Protein AF-A0A524GIF3-F1 (afdb_monomer)

Sequence (222 aa):
HDGFALFKSKASSYNVVDATPFKRDIIGELAAACDRQGLRFGVYYSQAQDWHHPDAAGNTWDWPDESKKDFRLFLDEKVFPQVDELLSNYGRMSVLWFDTPVKITAEQSRELLAFVRAKQPECIVNSRLGPGDRFRRCGDPRGFTRLLALRSLVGVGHRYREVHRLRRVRQGLQDGEQRAARAVLLPYLGGALPPAGERHRAPVRRFTQRRLQRFPGALPRR

Solvent-accessible surface area (backbone atoms only — not comparable to full-atom values): 14194 Å² total; per-residue (Å²): 92,70,56,68,37,59,29,77,50,90,58,44,66,58,13,37,31,72,68,39,94,75,57,52,43,51,54,53,53,50,36,54,51,26,53,79,67,78,41,86,34,63,48,79,45,59,76,27,32,22,61,70,45,79,28,31,39,91,38,51,88,89,40,62,63,68,89,76,39,46,53,63,57,40,38,64,54,38,42,53,49,47,51,47,52,58,56,67,72,52,54,79,50,45,30,48,39,40,36,66,44,51,91,52,42,37,64,58,31,47,51,52,49,50,53,47,40,75,75,39,71,81,36,42,69,53,86,36,52,32,54,69,69,86,78,80,74,70,75,76,72,88,58,62,84,78,71,82,86,76,73,94,83,75,80,90,71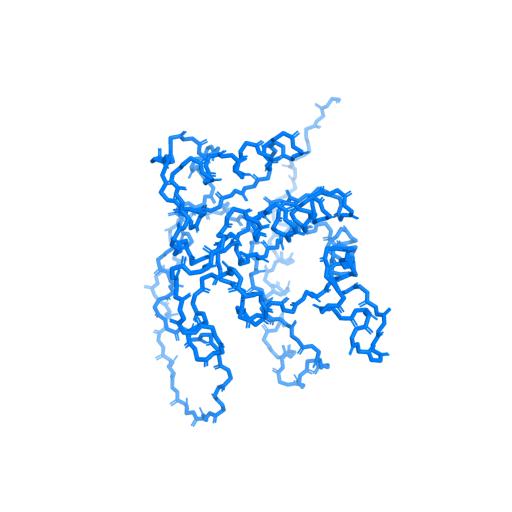,97,72,96,74,90,80,92,83,82,95,81,90,86,84,86,83,86,85,84,78,99,66,64,80,88,78,80,90,74,92,83,80,89,72,82,77,60,85,77,61,60,76,71,49,59,67,57,56,59,58,57,58,69,55,61,79,74,62,89,86,86,76,87,86,129

Secondary structure (DSSP, 8-state):
----BSS--SS-S-BTTTSSTT-S-HHHHHHHHHHHTTPPEEEEE-SSB-TTSTTSBT-TTT---GGG--HHHHIIIIIHHHHHHHHHHSS-EEEEEE----S--HHHHHHHHHHHHHH-TT-EE-TTS-SS---S-SS-TTTTTTSSSS-SS--SS-------------SS-SSS-S-----------SS---GGGSTTTHHHHHHHHHHHTT----PPP-

Nearest PDB structures (foldseek):
  6o1j-assembly1_A  TM=9.743E-01  e=2.038E-15  Lacticaseibacillus casei
  6o1j-assembly3_F  TM=9.724E-01  e=9.060E-15  Lacticaseibacillus casei
  6o1a-assembly2_B-2  TM=9.633E-01  e=6.239E-15  Lacticaseibacillus casei
  6o1a-assembly1_C-3  TM=9.625E-01  e=6.639E-15  Lacticaseibacillus casei
  6o1a-assembly2_D-2  TM=9.616E-01  e=7.519E-15  Lacticaseibacillus casei

Structure (mmCIF, N/CA/C/O backbone):
data_AF-A0A524GIF3-F1
#
_entry.id   AF-A0A524GIF3-F1
#
loop_
_atom_site.group_PDB
_atom_site.id
_atom_site.type_symbol
_atom_site.label_atom_id
_atom_site.label_alt_id
_atom_site.label_comp_id
_atom_site.label_asym_id
_atom_site.label_entity_id
_atom_site.label_seq_id
_atom_site.pdbx_PDB_ins_code
_atom_site.Cartn_x
_atom_site.Cartn_y
_atom_site.Cartn_z
_atom_site.occupancy
_atom_site.B_iso_or_equiv
_atom_site.auth_seq_id
_atom_site.auth_comp_id
_atom_site.auth_asym_id
_atom_site.auth_atom_id
_atom_site.pdbx_PDB_model_num
ATOM 1 N N . HIS A 1 1 ? 5.699 -9.637 1.325 1.00 95.19 1 HIS A N 1
ATOM 2 C CA . HIS A 1 1 ? 5.570 -9.156 -0.065 1.00 95.19 1 HIS A CA 1
ATOM 3 C C . HIS A 1 1 ? 4.623 -10.024 -0.887 1.00 95.19 1 HIS A C 1
ATOM 5 O O . HIS A 1 1 ? 4.311 -9.654 -2.004 1.00 95.19 1 HIS A O 1
ATOM 11 N N . ASP A 1 2 ? 4.083 -11.104 -0.317 1.00 93.94 2 ASP A N 1
ATOM 12 C CA . ASP A 1 2 ? 3.157 -12.059 -0.944 1.00 93.94 2 ASP A CA 1
ATOM 13 C C . ASP A 1 2 ? 1.876 -11.448 -1.544 1.00 93.94 2 ASP A C 1
ATOM 15 O O . ASP A 1 2 ? 1.104 -12.166 -2.159 1.00 93.94 2 ASP A O 1
ATOM 19 N N . GLY A 1 3 ? 1.608 -10.152 -1.349 1.00 95.44 3 GLY A N 1
ATOM 20 C CA . GLY A 1 3 ? 0.480 -9.450 -1.970 1.00 95.44 3 GLY A CA 1
ATOM 21 C C . GLY A 1 3 ? -0.876 -9.637 -1.291 1.00 95.44 3 GLY A C 1
ATOM 22 O O . GLY A 1 3 ? -1.870 -9.067 -1.745 1.00 95.44 3 GLY A O 1
ATOM 23 N N . PHE A 1 4 ? -0.925 -10.419 -0.209 1.00 97.94 4 PHE A N 1
ATOM 24 C CA . PHE A 1 4 ? -2.146 -10.730 0.529 1.00 97.94 4 PHE A CA 1
ATOM 25 C C . PHE A 1 4 ? -2.552 -9.596 1.478 1.00 97.94 4 PHE A C 1
ATOM 27 O O . PHE A 1 4 ? -1.834 -9.282 2.433 1.00 97.94 4 PHE A O 1
ATOM 34 N N . ALA A 1 5 ? -3.721 -8.997 1.249 1.00 98.19 5 ALA A N 1
ATOM 35 C CA . ALA A 1 5 ? -4.223 -7.916 2.094 1.00 98.19 5 ALA A CA 1
ATOM 36 C C . ALA A 1 5 ? -4.923 -8.448 3.359 1.00 98.19 5 ALA A C 1
ATOM 38 O O . ALA A 1 5 ? -5.781 -9.327 3.299 1.00 98.19 5 ALA A O 1
ATOM 39 N N . LEU A 1 6 ? -4.610 -7.865 4.521 1.00 98.31 6 LEU A N 1
ATOM 40 C CA . LEU A 1 6 ? -5.230 -8.216 5.813 1.00 98.31 6 LEU A CA 1
ATOM 41 C C . LEU A 1 6 ? -6.525 -7.438 6.103 1.00 98.31 6 LEU A C 1
ATOM 43 O O . LEU A 1 6 ? -6.982 -7.376 7.242 1.00 98.31 6 LEU A O 1
ATOM 47 N N . PHE A 1 7 ? -7.116 -6.844 5.076 1.00 98.44 7 PHE A N 1
ATOM 48 C CA . PHE A 1 7 ? -8.350 -6.075 5.147 1.00 98.44 7 PHE A CA 1
ATOM 49 C C . PHE A 1 7 ? -9.204 -6.338 3.912 1.00 98.44 7 PHE A C 1
ATOM 51 O O . PHE A 1 7 ? -8.705 -6.890 2.931 1.00 98.44 7 PHE A O 1
ATOM 58 N N . LYS A 1 8 ? -10.484 -5.957 3.934 1.00 98.19 8 LYS A N 1
ATOM 59 C CA . LYS A 1 8 ? -11.331 -6.073 2.742 1.00 98.19 8 LYS A CA 1
ATOM 60 C C . LYS A 1 8 ? -10.910 -5.011 1.725 1.00 98.19 8 LYS A C 1
ATOM 62 O O . LYS A 1 8 ? -11.265 -3.848 1.878 1.00 98.19 8 LYS A O 1
ATOM 67 N N . SER A 1 9 ? -10.191 -5.430 0.688 1.00 97.88 9 SER A N 1
ATOM 68 C CA . SER A 1 9 ? -9.818 -4.559 -0.426 1.00 97.88 9 SER A CA 1
ATOM 69 C C . SER A 1 9 ? -10.720 -4.806 -1.631 1.00 97.88 9 SER A C 1
ATOM 71 O O . SER A 1 9 ? -11.030 -5.950 -1.964 1.00 97.88 9 SER A O 1
ATOM 73 N N . LYS A 1 10 ? -11.141 -3.732 -2.295 1.00 97.56 10 LYS A N 1
ATOM 74 C CA . LYS A 1 10 ? -11.840 -3.767 -3.586 1.00 97.56 10 LYS A CA 1
ATOM 75 C C . LYS A 1 10 ? -10.873 -3.924 -4.757 1.00 97.56 10 LYS A C 1
ATOM 77 O O . LYS A 1 10 ? -11.286 -4.401 -5.805 1.00 97.56 10 LYS A O 1
ATOM 82 N N . ALA A 1 11 ? -9.607 -3.556 -4.568 1.00 97.38 11 ALA A N 1
ATOM 83 C CA . ALA A 1 11 ? -8.573 -3.606 -5.600 1.00 97.38 11 ALA A CA 1
ATOM 84 C C . ALA A 1 11 ? -8.135 -5.038 -5.950 1.00 97.38 11 ALA A C 1
ATOM 86 O O . ALA A 1 11 ? -7.627 -5.302 -7.032 1.00 97.38 11 ALA A O 1
ATOM 87 N N . SER A 1 12 ? -8.296 -5.985 -5.021 1.00 96.69 12 SER A N 1
ATOM 88 C CA . SER A 1 12 ? -7.944 -7.386 -5.248 1.00 96.69 12 SER A CA 1
ATOM 89 C C . SER A 1 12 ? -8.737 -8.304 -4.325 1.00 96.69 12 SER A C 1
ATOM 91 O O . SER A 1 12 ? -8.817 -8.058 -3.120 1.00 96.69 12 SER A O 1
ATOM 93 N N . SER A 1 13 ? -9.257 -9.406 -4.872 1.00 97.38 13 SER A N 1
ATOM 94 C CA . SER A 1 13 ? -9.899 -10.481 -4.101 1.00 97.38 13 SER A CA 1
ATOM 95 C C . SER A 1 13 ? -8.901 -11.316 -3.287 1.00 97.38 13 SER A C 1
ATOM 97 O O . SER A 1 13 ? -9.311 -12.101 -2.432 1.00 97.38 13 SER A O 1
ATOM 99 N N . TYR A 1 14 ? -7.590 -11.134 -3.494 1.00 97.50 14 TYR A N 1
ATOM 100 C CA . TYR A 1 14 ? -6.544 -11.785 -2.708 1.00 97.50 14 TYR A CA 1
ATOM 101 C C . TYR A 1 14 ? -6.347 -11.078 -1.358 1.00 97.50 14 TYR A C 1
ATOM 103 O O . TYR A 1 14 ? -5.355 -10.395 -1.087 1.00 97.50 14 TYR A O 1
ATOM 111 N N . ASN A 1 15 ? -7.366 -11.208 -0.511 1.00 98.38 15 ASN A N 1
ATOM 112 C CA . ASN A 1 15 ? -7.447 -10.574 0.794 1.00 98.38 15 ASN A CA 1
ATOM 113 C C . ASN A 1 15 ? -8.114 -11.484 1.836 1.00 98.38 15 ASN A C 1
ATOM 115 O O . ASN A 1 15 ? -8.808 -12.445 1.499 1.00 98.38 15 ASN A O 1
ATOM 119 N N . VAL A 1 16 ? -7.926 -11.173 3.120 1.00 98.25 16 VAL A N 1
ATOM 120 C CA . VAL A 1 16 ? -8.387 -12.013 4.237 1.00 98.25 16 VAL A CA 1
ATOM 121 C C . VAL A 1 16 ? -9.899 -12.230 4.261 1.00 98.25 16 VAL A C 1
ATOM 123 O O . VAL A 1 16 ? -10.357 -13.292 4.685 1.00 98.25 16 VAL A O 1
ATOM 126 N N . VAL A 1 17 ? -10.681 -11.264 3.785 1.00 98.06 17 VAL A N 1
ATOM 127 C CA . VAL A 1 17 ? -12.143 -11.340 3.822 1.00 98.06 17 VAL A CA 1
ATOM 128 C C . VAL A 1 17 ? -12.674 -12.195 2.677 1.00 98.06 17 VAL A C 1
ATOM 130 O O . VAL A 1 17 ? -13.551 -13.026 2.888 1.00 98.06 17 VAL A O 1
ATOM 133 N N . ASP A 1 18 ? -12.125 -12.077 1.476 1.00 98.12 18 ASP A N 1
ATOM 134 C CA . ASP A 1 18 ? -12.629 -12.821 0.319 1.00 98.12 18 ASP A CA 1
ATOM 135 C C . ASP A 1 18 ? -12.020 -14.216 0.215 1.00 98.12 18 ASP A C 1
ATOM 137 O O . ASP A 1 18 ? -12.750 -15.198 0.067 1.00 98.12 18 ASP A O 1
ATOM 141 N N . ALA A 1 19 ? -10.703 -14.327 0.377 1.00 97.81 19 ALA A N 1
ATOM 142 C CA . ALA A 1 19 ? -9.953 -15.545 0.084 1.00 97.81 19 ALA A CA 1
ATOM 143 C C . ALA A 1 19 ? -9.889 -16.549 1.248 1.00 97.81 19 ALA A C 1
ATOM 145 O O . ALA A 1 19 ? -9.327 -17.629 1.087 1.00 97.81 19 ALA A O 1
ATOM 146 N N . THR A 1 20 ? -10.443 -16.231 2.426 1.00 97.69 20 THR A N 1
ATOM 147 C CA . THR A 1 20 ? -10.382 -17.132 3.596 1.00 97.69 20 THR A CA 1
ATOM 148 C C . THR A 1 20 ? -11.743 -17.335 4.265 1.00 97.69 20 THR A C 1
ATOM 150 O O . THR A 1 20 ? -12.625 -16.491 4.105 1.00 97.69 20 THR A O 1
ATOM 153 N N . PRO A 1 21 ? -11.930 -18.399 5.071 1.00 98.06 21 PRO A N 1
ATOM 154 C CA . PRO A 1 21 ? -13.111 -18.564 5.924 1.00 98.06 21 PRO A CA 1
ATOM 155 C C . PRO A 1 21 ? -13.189 -17.585 7.107 1.00 98.06 21 PRO A C 1
ATOM 157 O O . PRO A 1 21 ? -14.209 -17.554 7.787 1.00 98.06 21 PRO A O 1
ATOM 160 N N . PHE A 1 22 ? -12.138 -16.800 7.386 1.00 97.88 22 PHE A N 1
ATOM 161 C CA . PHE A 1 22 ? -12.121 -15.881 8.531 1.00 97.88 22 PHE A CA 1
ATOM 162 C C . PHE A 1 22 ? -13.101 -14.713 8.358 1.00 97.88 22 PHE A C 1
ATOM 164 O O . PHE A 1 22 ? -13.698 -14.278 9.339 1.00 97.88 22 PHE A O 1
ATOM 171 N N . LYS A 1 23 ? -13.279 -14.224 7.119 1.00 96.88 23 LYS A N 1
ATOM 172 C CA . LYS A 1 23 ? -14.303 -13.240 6.702 1.00 96.88 23 LYS A CA 1
ATOM 173 C C . LYS A 1 23 ? -14.346 -11.913 7.481 1.00 96.88 23 LYS A C 1
ATOM 175 O O . LYS A 1 23 ? -15.317 -11.172 7.363 1.00 96.88 23 LYS A O 1
ATOM 180 N N . ARG A 1 24 ? -13.305 -11.577 8.249 1.00 98.06 24 ARG A N 1
ATOM 181 C CA . ARG A 1 24 ? -13.245 -10.374 9.097 1.00 98.06 24 ARG A CA 1
ATOM 182 C C . ARG A 1 24 ? -12.093 -9.459 8.702 1.00 98.06 24 ARG A C 1
ATOM 184 O O . ARG A 1 24 ? -11.022 -9.933 8.327 1.00 98.06 24 ARG A O 1
ATOM 191 N N . ASP A 1 25 ? -12.319 -8.153 8.818 1.00 97.94 25 ASP A N 1
ATOM 192 C CA . ASP A 1 25 ? -11.324 -7.120 8.526 1.00 97.94 25 ASP A CA 1
ATOM 193 C C . ASP A 1 25 ? -10.381 -6.919 9.724 1.00 97.94 25 ASP A C 1
ATOM 195 O O . ASP A 1 25 ? -10.727 -6.268 10.712 1.00 97.94 25 ASP A O 1
ATOM 199 N N . ILE A 1 26 ? -9.173 -7.483 9.637 1.00 98.25 26 ILE A N 1
ATOM 200 C CA . ILE A 1 26 ? -8.186 -7.430 10.724 1.00 98.25 26 ILE A CA 1
ATOM 201 C C . ILE A 1 26 ? -7.692 -5.996 10.944 1.00 98.25 26 ILE A C 1
ATOM 203 O O . ILE A 1 26 ? -7.527 -5.577 12.091 1.00 98.25 26 ILE A O 1
ATOM 207 N N . ILE A 1 27 ? -7.457 -5.232 9.874 1.00 98.31 27 ILE A N 1
ATOM 208 C CA . ILE A 1 27 ? -6.979 -3.845 9.978 1.00 98.31 27 ILE A CA 1
ATOM 209 C C . ILE A 1 27 ? -8.042 -2.973 10.642 1.00 98.31 27 ILE A C 1
ATOM 211 O O . ILE A 1 27 ? -7.712 -2.223 11.562 1.00 98.31 27 ILE A O 1
ATOM 215 N N . GLY A 1 28 ? -9.311 -3.131 10.256 1.00 98.06 28 GLY A N 1
ATOM 216 C CA . GLY A 1 28 ? -10.429 -2.422 10.878 1.00 98.06 28 GLY A CA 1
ATOM 217 C C . GLY A 1 28 ? -10.583 -2.733 12.364 1.00 98.06 28 GLY A C 1
ATOM 218 O O . GLY A 1 28 ? -10.717 -1.825 13.188 1.00 98.06 28 GLY A O 1
ATOM 219 N N . GLU A 1 29 ? -10.488 -4.006 12.743 1.00 98.19 29 GLU A N 1
ATOM 220 C CA . GLU A 1 29 ? -10.576 -4.414 14.146 1.00 98.19 29 GLU A CA 1
ATOM 221 C C . GLU A 1 29 ? -9.411 -3.900 14.997 1.00 98.19 29 GLU A C 1
ATOM 223 O O . GLU A 1 29 ? -9.621 -3.475 16.140 1.00 98.19 29 GLU A O 1
ATOM 228 N N . LEU A 1 30 ? -8.192 -3.905 14.449 1.00 98.25 30 LEU A N 1
ATOM 229 C CA . LEU A 1 30 ? -7.010 -3.362 15.118 1.00 98.25 30 LEU A CA 1
ATOM 230 C C . LEU A 1 30 ? -7.091 -1.841 15.258 1.00 98.25 30 LEU A C 1
ATOM 232 O O . LEU A 1 30 ? -6.807 -1.329 16.341 1.00 98.25 30 LEU A O 1
ATOM 236 N N . ALA A 1 31 ? -7.526 -1.128 14.217 1.00 97.88 31 ALA A N 1
ATOM 237 C CA . ALA A 1 31 ? -7.727 0.318 14.263 1.00 97.88 31 ALA A CA 1
ATOM 238 C C . ALA A 1 31 ? -8.739 0.697 15.354 1.00 97.88 31 ALA A C 1
ATOM 240 O O . ALA A 1 31 ? -8.436 1.510 16.229 1.00 97.88 31 ALA A O 1
ATOM 241 N N . ALA A 1 32 ? -9.894 0.023 15.383 1.00 97.75 32 ALA A N 1
ATOM 242 C CA . ALA A 1 32 ? -10.915 0.241 16.403 1.00 97.75 32 ALA A CA 1
ATOM 243 C C . ALA A 1 32 ? -10.413 -0.109 17.816 1.00 97.75 32 ALA A C 1
ATOM 245 O O . ALA A 1 32 ? -10.751 0.566 18.788 1.00 97.75 32 ALA A O 1
ATOM 246 N N . ALA A 1 33 ? -9.607 -1.164 17.965 1.00 98.06 33 ALA A N 1
ATOM 247 C CA . ALA A 1 33 ? -9.010 -1.518 19.251 1.00 98.06 33 ALA A CA 1
ATOM 248 C C . ALA A 1 33 ? -7.985 -0.479 19.726 1.00 98.06 33 ALA A C 1
ATOM 250 O O . ALA A 1 33 ? -7.963 -0.158 20.914 1.00 98.06 33 ALA A O 1
ATOM 251 N N . CYS A 1 34 ? -7.162 0.057 18.823 1.00 97.81 34 CYS A N 1
ATOM 252 C CA . CYS A 1 34 ? -6.237 1.144 19.128 1.00 97.81 34 CYS A CA 1
ATOM 253 C C . CYS A 1 34 ? -6.985 2.396 19.589 1.00 97.81 34 CYS A C 1
ATOM 255 O O . CYS A 1 34 ? -6.631 2.951 20.630 1.00 97.81 34 CYS A O 1
ATOM 257 N N . ASP A 1 35 ? -8.048 2.780 18.883 1.00 96.31 35 ASP A N 1
ATOM 258 C CA . ASP A 1 35 ? -8.865 3.946 19.222 1.00 96.31 35 ASP A CA 1
ATOM 259 C C . ASP A 1 35 ? -9.498 3.824 20.619 1.00 96.31 35 ASP A C 1
ATOM 261 O O . ASP A 1 35 ? -9.282 4.681 21.477 1.00 96.31 35 ASP A O 1
ATOM 265 N N . ARG A 1 36 ? -10.124 2.675 20.929 1.00 97.94 36 ARG A N 1
ATOM 266 C CA . ARG A 1 36 ? -10.677 2.382 22.271 1.00 97.94 36 ARG A CA 1
ATOM 267 C C . ARG A 1 36 ? -9.651 2.475 23.403 1.00 97.94 36 ARG A C 1
ATOM 269 O O . ARG A 1 36 ? -10.030 2.606 24.563 1.00 97.94 36 ARG A O 1
ATOM 276 N N . GLN A 1 37 ? -8.364 2.341 23.093 1.00 97.69 37 GLN A N 1
ATOM 277 C CA . GLN A 1 37 ? -7.266 2.386 24.062 1.00 97.69 37 GLN A CA 1
ATOM 278 C C . GLN A 1 37 ? -6.486 3.711 24.017 1.00 97.69 37 GLN A C 1
ATOM 280 O O . GLN A 1 37 ? -5.471 3.840 24.704 1.00 97.69 37 GLN A O 1
ATOM 285 N N . GLY A 1 38 ? -6.919 4.687 23.210 1.00 95.50 38 GLY A N 1
ATOM 286 C CA . GLY A 1 38 ? -6.216 5.958 23.021 1.00 95.50 38 GLY A CA 1
ATOM 287 C C . GLY A 1 38 ? -4.832 5.799 22.380 1.00 95.50 38 GLY A C 1
ATOM 288 O O . GLY A 1 38 ? -3.933 6.606 22.627 1.00 95.50 38 GLY A O 1
ATOM 289 N N . LEU A 1 39 ? -4.624 4.737 21.597 1.00 96.56 39 LEU A N 1
ATOM 290 C CA . LEU A 1 39 ? -3.371 4.452 20.903 1.00 96.56 39 LEU A CA 1
ATOM 291 C C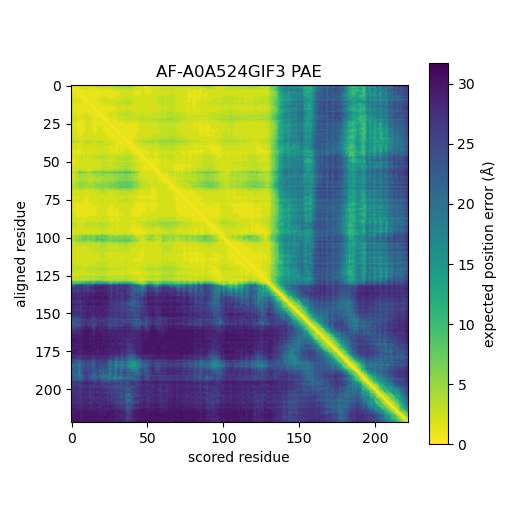 . LEU A 1 39 ? -3.411 4.995 19.474 1.00 96.56 39 LEU A C 1
ATOM 293 O O . LEU A 1 39 ? -4.402 4.875 18.762 1.00 96.56 39 LEU A O 1
ATOM 297 N N . ARG A 1 40 ? -2.282 5.551 19.032 1.00 95.38 40 ARG A N 1
ATOM 298 C CA . ARG A 1 40 ? -2.074 5.949 17.636 1.00 95.38 40 ARG A CA 1
ATOM 299 C C . ARG A 1 40 ? -1.988 4.696 16.760 1.00 95.38 40 ARG A C 1
ATOM 301 O O . ARG A 1 40 ? -1.203 3.799 17.065 1.00 95.38 40 ARG A O 1
ATOM 308 N N . PHE A 1 41 ? -2.765 4.661 15.682 1.00 97.50 41 PHE A N 1
ATOM 309 C CA . PHE A 1 41 ? -2.783 3.558 14.723 1.00 97.50 41 PHE A CA 1
ATOM 310 C C . PHE A 1 41 ? -1.926 3.868 13.489 1.00 97.50 41 PHE A C 1
ATOM 312 O O . PHE A 1 41 ? -1.854 5.015 13.045 1.00 97.50 41 PHE A O 1
ATOM 319 N N . GLY A 1 42 ? -1.263 2.852 12.946 1.00 97.44 42 GLY A N 1
ATOM 320 C CA . GLY A 1 42 ? -0.432 2.958 11.754 1.00 97.44 42 GLY A CA 1
ATOM 321 C C . GLY A 1 42 ? -0.303 1.609 11.059 1.00 97.44 42 GLY A C 1
ATOM 322 O O . GLY A 1 42 ? -0.441 0.568 11.705 1.00 97.44 42 GLY A O 1
ATOM 323 N N . VAL A 1 43 ? -0.021 1.628 9.760 1.00 98.00 43 VAL A N 1
ATOM 324 C CA . VAL A 1 43 ? 0.060 0.420 8.931 1.00 98.00 43 VAL A CA 1
ATOM 325 C C . VAL A 1 43 ? 1.363 0.362 8.148 1.00 98.00 43 VAL A C 1
ATOM 327 O O . VAL A 1 43 ? 1.968 1.382 7.818 1.00 98.00 43 VAL A O 1
ATOM 330 N N . TYR A 1 44 ? 1.791 -0.862 7.870 1.00 97.94 44 TYR A N 1
ATOM 331 C CA . TYR A 1 44 ? 2.864 -1.166 6.935 1.00 97.94 44 TYR A CA 1
ATOM 332 C C . TYR A 1 44 ? 2.255 -1.464 5.560 1.00 97.94 44 TYR A C 1
ATOM 334 O O . TYR A 1 44 ? 1.233 -2.148 5.493 1.00 97.94 44 TYR A O 1
ATOM 342 N N . TYR A 1 45 ? 2.892 -1.009 4.481 1.00 98.00 45 TYR A N 1
ATOM 343 C CA . TYR A 1 45 ? 2.462 -1.277 3.111 1.00 98.00 45 TYR A CA 1
ATOM 344 C C . TYR A 1 45 ? 3.652 -1.545 2.179 1.00 98.00 45 TYR A C 1
ATOM 346 O O . TYR A 1 45 ? 4.664 -0.854 2.238 1.00 98.00 45 TYR A O 1
ATOM 354 N N . SER A 1 46 ? 3.533 -2.546 1.305 1.00 96.69 46 SER A N 1
ATOM 355 C CA . SER A 1 46 ? 4.569 -2.920 0.333 1.00 96.69 46 SER A CA 1
ATOM 356 C C . SER A 1 46 ? 4.221 -2.349 -1.041 1.00 96.69 46 SER A C 1
ATOM 358 O O . SER A 1 46 ? 3.555 -3.002 -1.833 1.00 96.69 46 SER A O 1
ATOM 360 N N . GLN A 1 47 ? 4.647 -1.118 -1.318 1.00 95.56 47 GLN A N 1
ATOM 361 C CA . GLN A 1 47 ? 4.211 -0.337 -2.485 1.00 95.56 47 GLN A CA 1
ATOM 362 C C . GLN A 1 47 ? 4.843 -0.729 -3.816 1.00 95.56 47 GLN A C 1
ATOM 364 O O . GLN A 1 47 ? 4.394 -0.256 -4.850 1.00 95.56 47 GLN A O 1
ATOM 369 N N . ALA A 1 48 ? 5.918 -1.515 -3.804 1.00 93.44 48 ALA A N 1
ATOM 370 C CA . ALA A 1 48 ? 6.638 -1.849 -5.031 1.00 93.44 48 ALA A CA 1
ATOM 371 C C . ALA A 1 48 ? 6.755 -3.352 -5.286 1.00 93.44 48 ALA A C 1
ATOM 373 O O . ALA A 1 48 ? 6.850 -3.775 -6.435 1.00 93.44 48 ALA A O 1
ATOM 374 N N . GLN A 1 49 ? 6.743 -4.160 -4.226 1.00 94.81 49 GLN A N 1
ATOM 375 C CA . GLN A 1 49 ? 6.789 -5.611 -4.347 1.00 94.81 49 GLN A CA 1
ATOM 376 C C . GLN A 1 49 ? 5.453 -6.226 -3.959 1.00 94.81 49 GLN A C 1
ATOM 378 O O . GLN A 1 49 ? 4.999 -6.082 -2.820 1.00 94.81 49 GLN A O 1
ATOM 383 N N . ASP A 1 50 ? 4.886 -6.966 -4.899 1.00 96.25 50 ASP A N 1
ATOM 384 C CA . ASP A 1 50 ? 3.681 -7.759 -4.726 1.00 96.25 50 ASP A CA 1
ATOM 385 C C . ASP A 1 50 ? 3.835 -9.035 -5.551 1.00 96.25 50 ASP A C 1
ATOM 387 O O . ASP A 1 50 ? 3.678 -9.033 -6.766 1.00 96.25 50 ASP A O 1
ATOM 391 N N . TRP A 1 51 ? 4.196 -10.140 -4.904 1.00 95.75 51 TRP A N 1
ATOM 392 C CA . TRP A 1 51 ? 4.487 -11.383 -5.621 1.00 95.75 51 TRP A CA 1
ATOM 393 C C . TRP A 1 51 ? 3.244 -12.077 -6.185 1.00 95.75 51 TRP A C 1
ATOM 395 O O . TRP A 1 51 ? 3.385 -13.130 -6.795 1.00 95.75 51 TRP A O 1
ATOM 405 N N . HIS A 1 52 ? 2.053 -11.504 -6.003 1.00 95.12 52 HIS A N 1
ATOM 406 C CA . HIS A 1 52 ? 0.817 -11.983 -6.610 1.00 95.12 52 HIS A CA 1
ATOM 407 C C . HIS A 1 52 ? 0.409 -11.168 -7.850 1.00 95.12 52 HIS A C 1
ATOM 409 O O . HIS A 1 52 ? -0.446 -11.616 -8.609 1.00 95.12 52 HIS A O 1
ATOM 415 N N . HIS A 1 53 ? 1.004 -9.992 -8.073 1.00 95.88 53 HIS A N 1
ATOM 416 C CA . HIS A 1 53 ? 0.672 -9.135 -9.209 1.00 95.88 53 HIS A CA 1
ATOM 417 C C . HIS A 1 53 ? 1.710 -9.274 -10.338 1.00 95.88 53 HIS A C 1
ATOM 419 O O . HIS A 1 53 ? 2.893 -9.028 -10.084 1.00 95.88 53 HIS A O 1
ATOM 425 N N . PRO A 1 54 ? 1.303 -9.590 -11.584 1.00 96.06 54 PRO A N 1
ATOM 426 C CA . PRO A 1 54 ? 2.232 -9.827 -12.693 1.00 96.06 54 PRO A CA 1
ATOM 427 C C . PRO A 1 54 ? 3.155 -8.642 -12.982 1.00 96.06 54 PRO A C 1
ATOM 429 O O . PRO A 1 54 ? 4.343 -8.826 -13.251 1.00 96.06 54 PRO A O 1
ATOM 432 N N . ASP A 1 55 ? 2.630 -7.426 -12.850 1.00 96.62 55 ASP A N 1
ATOM 433 C CA . ASP A 1 55 ? 3.376 -6.201 -13.141 1.00 96.62 55 ASP A CA 1
ATOM 434 C C . ASP A 1 55 ? 4.204 -5.633 -11.977 1.00 96.62 55 ASP A C 1
ATOM 436 O O . ASP A 1 55 ? 4.937 -4.653 -12.144 1.00 96.62 55 ASP A O 1
ATOM 440 N N . ALA A 1 56 ? 4.126 -6.231 -10.786 1.00 95.19 56 ALA A N 1
ATOM 441 C CA . ALA A 1 56 ? 4.892 -5.761 -9.637 1.00 95.19 56 ALA A CA 1
ATOM 442 C C . ALA A 1 56 ? 6.351 -6.249 -9.666 1.00 95.19 56 ALA A C 1
ATOM 444 O O . ALA A 1 56 ? 6.738 -7.211 -10.346 1.00 95.19 56 ALA A O 1
ATOM 445 N N . ALA A 1 57 ? 7.202 -5.579 -8.885 1.00 93.19 57 ALA A N 1
ATOM 446 C CA . ALA A 1 57 ? 8.611 -5.930 -8.800 1.00 93.19 57 ALA A CA 1
ATOM 447 C C . ALA A 1 57 ? 8.838 -7.201 -7.962 1.00 93.19 57 ALA A C 1
ATOM 449 O O . ALA A 1 57 ? 8.137 -7.472 -6.985 1.00 93.19 57 ALA A O 1
ATOM 450 N N . GLY A 1 58 ? 9.900 -7.937 -8.293 1.00 89.44 58 GLY A N 1
ATOM 451 C CA . GLY A 1 58 ? 10.507 -8.917 -7.388 1.00 89.44 58 GLY A CA 1
ATOM 452 C C . GLY A 1 58 ? 10.023 -10.362 -7.507 1.00 89.44 58 GLY A C 1
ATOM 453 O O . GLY A 1 58 ? 10.610 -11.210 -6.844 1.00 89.44 58 GLY A O 1
ATOM 454 N N . ASN A 1 59 ? 9.024 -10.664 -8.346 1.00 93.44 59 ASN A N 1
ATOM 455 C CA . ASN A 1 59 ? 8.667 -12.042 -8.707 1.00 93.44 59 ASN A CA 1
ATOM 456 C C . ASN A 1 59 ? 9.078 -12.338 -10.160 1.00 93.44 59 ASN A C 1
ATOM 458 O O . ASN A 1 59 ? 8.329 -12.047 -11.093 1.00 93.44 59 ASN A O 1
ATOM 462 N N . THR A 1 60 ? 10.280 -12.893 -10.331 1.00 92.81 60 THR A N 1
ATOM 463 C CA . THR A 1 60 ? 10.817 -13.362 -11.621 1.00 92.81 60 THR A CA 1
ATOM 464 C C . THR A 1 60 ? 10.680 -14.872 -11.817 1.00 92.81 60 THR A C 1
ATOM 466 O O . THR A 1 60 ? 11.044 -15.378 -12.873 1.00 92.81 60 THR A O 1
ATOM 469 N N . TRP A 1 61 ? 10.205 -15.619 -10.819 1.00 95.19 61 TRP A N 1
ATOM 470 C CA . TRP A 1 61 ? 10.012 -17.066 -10.960 1.00 95.19 61 TRP A CA 1
ATOM 471 C C . TRP A 1 61 ? 8.681 -17.386 -11.649 1.00 95.19 61 TRP A C 1
ATOM 473 O O . TRP A 1 61 ? 8.652 -18.287 -12.482 1.00 95.19 61 TRP A O 1
ATOM 483 N N . ASP A 1 62 ? 7.627 -16.608 -11.378 1.00 94.38 62 ASP A N 1
ATOM 484 C CA . ASP A 1 62 ? 6.337 -16.720 -12.074 1.00 94.38 62 ASP A CA 1
ATOM 485 C C . ASP A 1 62 ? 6.264 -15.788 -13.297 1.00 94.38 62 ASP A C 1
ATOM 487 O O . ASP A 1 62 ? 5.710 -16.159 -14.333 1.00 94.38 62 ASP A O 1
ATOM 491 N N . TRP A 1 63 ? 6.874 -14.595 -13.211 1.00 94.06 63 TRP A N 1
ATOM 492 C CA . TRP A 1 63 ? 6.918 -13.600 -14.297 1.00 94.06 63 TRP A CA 1
ATOM 493 C C . TRP A 1 63 ? 8.363 -13.215 -14.647 1.00 94.06 63 TRP A C 1
ATOM 495 O 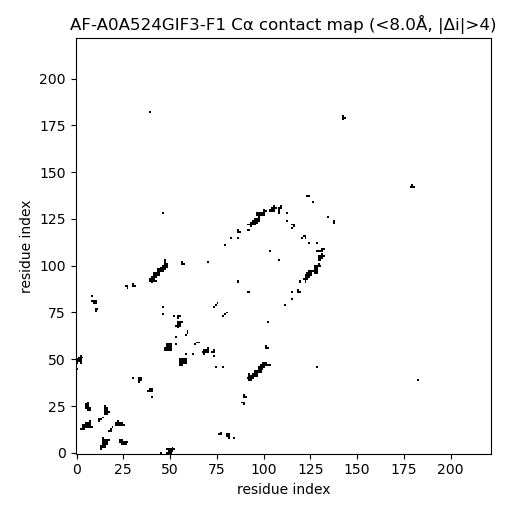O . TRP A 1 63 ? 8.820 -12.125 -14.293 1.00 94.06 63 TRP A O 1
ATOM 505 N N . PRO A 1 64 ? 9.106 -14.107 -15.331 1.00 93.81 64 PRO A N 1
ATOM 506 C CA . PRO A 1 64 ? 10.542 -13.941 -15.576 1.00 93.81 64 PRO A CA 1
ATOM 507 C C . PRO A 1 64 ? 10.887 -12.782 -16.510 1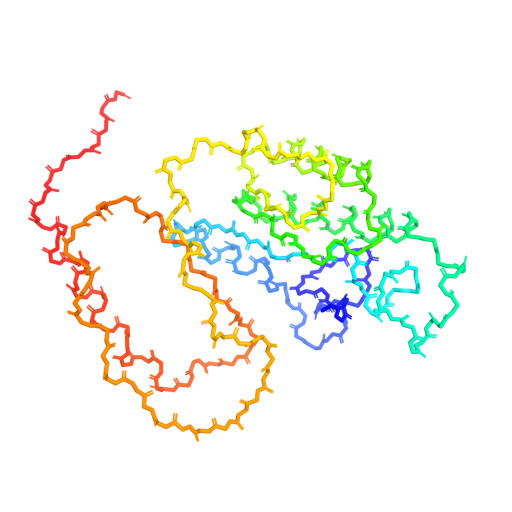.00 93.81 64 PRO A C 1
ATOM 509 O O . PRO A 1 64 ? 11.981 -12.223 -16.429 1.00 93.81 64 PRO A O 1
ATOM 512 N N . ASP A 1 65 ? 9.971 -12.419 -17.406 1.00 93.44 65 ASP A N 1
ATOM 513 C CA . ASP A 1 65 ? 10.189 -11.366 -18.389 1.00 93.44 65 ASP A CA 1
ATOM 514 C C . ASP A 1 65 ? 9.842 -9.989 -17.811 1.00 93.44 65 ASP A C 1
ATOM 516 O O . ASP A 1 65 ? 8.736 -9.472 -17.960 1.00 93.44 65 ASP A O 1
ATOM 520 N N . GLU A 1 66 ? 10.821 -9.382 -17.145 1.00 89.12 66 GLU A N 1
ATOM 521 C CA . GLU A 1 66 ? 10.682 -8.059 -16.530 1.00 89.12 66 GLU A CA 1
ATOM 522 C C . GLU A 1 66 ? 10.391 -6.936 -17.542 1.00 89.12 66 GLU A C 1
ATOM 524 O O . GLU A 1 66 ? 9.953 -5.866 -17.119 1.00 89.12 66 GLU A O 1
ATOM 529 N N . SER A 1 67 ? 10.626 -7.149 -18.846 1.00 91.25 67 SER A N 1
ATOM 530 C CA . SER A 1 67 ? 10.345 -6.153 -19.893 1.00 91.25 67 SER A CA 1
ATOM 531 C C . SER A 1 67 ? 8.857 -6.024 -20.220 1.00 91.25 67 SER A C 1
ATOM 533 O O . SER A 1 67 ? 8.433 -4.998 -20.745 1.00 91.25 67 SER A O 1
ATOM 535 N N . LYS A 1 68 ? 8.060 -7.043 -19.874 1.00 91.81 68 LYS A N 1
ATOM 536 C CA . LYS A 1 68 ? 6.604 -7.065 -20.074 1.00 91.81 68 LYS A CA 1
ATOM 537 C C . LYS A 1 68 ? 5.814 -6.458 -18.921 1.00 91.81 68 LYS A C 1
ATOM 539 O O . LYS A 1 68 ? 4.603 -6.332 -19.041 1.00 91.81 68 LYS A O 1
ATOM 544 N N . LYS A 1 69 ? 6.477 -6.125 -17.812 1.00 93.75 69 LYS A N 1
ATOM 545 C CA . LYS A 1 69 ? 5.820 -5.624 -16.604 1.00 93.75 69 LYS A CA 1
ATOM 546 C C . LYS A 1 69 ? 5.490 -4.146 -16.740 1.00 93.75 69 LYS A C 1
ATOM 548 O O . LYS A 1 69 ? 6.401 -3.327 -16.883 1.00 93.75 69 LYS A O 1
ATOM 553 N N . ASP A 1 70 ? 4.218 -3.800 -16.590 1.00 95.88 70 ASP A N 1
ATOM 554 C CA . ASP A 1 70 ? 3.772 -2.413 -16.491 1.00 95.88 70 ASP A CA 1
ATOM 555 C C . ASP A 1 70 ? 3.647 -1.983 -15.024 1.00 95.88 70 ASP A C 1
ATOM 557 O O . ASP A 1 70 ? 2.589 -2.033 -14.392 1.00 95.88 70 ASP A O 1
ATOM 561 N N . PHE A 1 71 ? 4.760 -1.517 -14.460 1.00 95.69 71 PHE A N 1
ATOM 562 C CA . PHE A 1 71 ? 4.777 -1.087 -13.065 1.00 95.69 71 PHE A CA 1
ATOM 563 C C . PHE A 1 71 ? 3.787 0.056 -12.778 1.00 95.69 71 PHE A C 1
ATOM 565 O O . PHE A 1 71 ? 3.327 0.182 -11.643 1.00 95.69 71 PHE A O 1
ATOM 572 N N . ARG A 1 72 ? 3.444 0.893 -13.771 1.00 96.06 72 ARG A N 1
ATOM 573 C CA . ARG A 1 72 ? 2.452 1.958 -13.578 1.00 96.06 72 ARG A CA 1
ATOM 574 C C . ARG A 1 72 ? 1.057 1.367 -13.419 1.00 96.06 72 ARG A C 1
ATOM 576 O O . ARG A 1 72 ? 0.364 1.768 -12.488 1.00 96.06 72 ARG A O 1
ATOM 583 N N . LEU A 1 73 ? 0.695 0.394 -14.251 1.00 96.94 73 LEU A N 1
ATOM 584 C CA . LEU A 1 73 ? -0.576 -0.320 -14.143 1.00 96.94 73 LEU A CA 1
ATOM 585 C C . LEU A 1 73 ? -0.761 -0.921 -12.742 1.00 96.94 73 LEU A C 1
ATOM 587 O O . LEU A 1 73 ? -1.781 -0.688 -12.103 1.00 96.94 73 LEU A O 1
ATOM 591 N N . PHE A 1 74 ? 0.268 -1.582 -12.200 1.00 97.31 74 PHE A N 1
ATOM 592 C CA . PHE A 1 74 ? 0.246 -2.095 -10.821 1.00 97.31 74 PHE A CA 1
ATOM 593 C C . PHE A 1 74 ? -0.019 -1.000 -9.772 1.00 97.31 74 PHE A C 1
ATOM 595 O O . PHE A 1 74 ? -0.784 -1.210 -8.820 1.00 97.31 74 PHE A O 1
ATOM 602 N N . LEU A 1 75 ? 0.613 0.172 -9.920 1.00 97.50 75 LEU A N 1
ATOM 603 C CA . LEU A 1 75 ? 0.384 1.280 -8.997 1.00 97.50 75 LEU A CA 1
ATOM 604 C C . LEU A 1 75 ? -1.073 1.755 -9.051 1.00 97.50 75 LEU A C 1
ATOM 606 O O . LEU A 1 75 ? -1.684 1.943 -7.999 1.00 97.50 75 LEU A O 1
ATOM 610 N N . ASP A 1 76 ? -1.619 1.927 -10.253 1.00 97.88 76 ASP A N 1
ATOM 611 C CA . ASP A 1 76 ? -2.959 2.475 -10.476 1.00 97.88 76 ASP A CA 1
ATOM 612 C C . ASP A 1 76 ? -4.073 1.487 -10.109 1.00 97.88 76 ASP A C 1
ATOM 614 O O . ASP A 1 76 ? -5.076 1.884 -9.518 1.00 97.88 76 ASP A O 1
ATOM 618 N N . GLU A 1 77 ? -3.900 0.199 -10.405 1.00 97.12 77 GLU A N 1
ATOM 619 C CA . GLU A 1 77 ? -4.928 -0.818 -10.165 1.00 97.12 77 GLU A CA 1
ATOM 620 C C . GLU A 1 77 ? -4.928 -1.342 -8.729 1.00 97.12 77 GLU A C 1
ATOM 622 O O . GLU A 1 77 ? -5.984 -1.708 -8.208 1.00 97.12 77 GLU A O 1
ATOM 627 N N . LYS A 1 78 ? -3.765 -1.369 -8.061 1.00 97.69 78 LYS A N 1
ATOM 628 C CA . LYS A 1 78 ? -3.641 -1.970 -6.724 1.00 97.69 78 LYS A CA 1
ATOM 629 C C . LYS A 1 78 ? -3.149 -1.003 -5.659 1.00 97.69 78 LYS A C 1
ATOM 631 O O . LYS A 1 78 ? -3.810 -0.869 -4.628 1.00 97.69 78 LYS A O 1
ATOM 636 N N . VAL A 1 79 ? -2.024 -0.321 -5.872 1.00 98.06 79 VAL A N 1
ATOM 637 C CA . VAL A 1 79 ? -1.377 0.468 -4.806 1.00 98.06 79 VAL A CA 1
ATOM 638 C C . VAL A 1 79 ? -2.181 1.702 -4.421 1.00 98.06 79 VAL A C 1
ATOM 640 O O . VAL A 1 79 ? -2.517 1.855 -3.247 1.00 98.06 79 VAL A O 1
ATOM 643 N N . PHE A 1 80 ? -2.514 2.574 -5.373 1.00 98.50 80 PHE A N 1
ATOM 644 C CA . PHE A 1 80 ? -3.302 3.777 -5.098 1.00 98.50 80 PHE A CA 1
ATOM 645 C C . PHE A 1 80 ? -4.685 3.443 -4.520 1.00 98.50 80 PHE A C 1
ATOM 647 O O . PHE A 1 80 ? -5.025 4.022 -3.484 1.00 98.50 80 PHE A O 1
ATOM 654 N N . PRO A 1 81 ? -5.449 2.480 -5.077 1.00 98.56 81 PRO A N 1
ATOM 655 C CA . PRO A 1 81 ? -6.720 2.065 -4.494 1.00 98.56 81 PRO A CA 1
ATOM 656 C C . PRO A 1 81 ? -6.588 1.521 -3.067 1.00 98.56 81 PRO A C 1
ATOM 658 O O . PRO A 1 81 ? -7.332 1.939 -2.185 1.00 98.56 81 PRO A O 1
ATOM 661 N N . GLN A 1 82 ? -5.613 0.649 -2.785 1.00 98.50 82 GLN A N 1
ATOM 662 C CA . GLN A 1 82 ? -5.435 0.114 -1.430 1.00 98.50 82 GLN A CA 1
ATOM 663 C C . GLN A 1 82 ? -4.970 1.170 -0.432 1.00 98.50 82 GLN A C 1
ATOM 665 O O . GLN A 1 82 ? -5.420 1.182 0.714 1.00 98.50 82 GLN A O 1
ATOM 670 N N . VAL A 1 83 ? -4.076 2.069 -0.843 1.00 98.38 83 VAL A N 1
ATOM 671 C CA . VAL A 1 83 ? -3.651 3.193 -0.004 1.00 98.38 83 VAL A CA 1
ATOM 672 C C . VAL A 1 83 ? -4.830 4.128 0.268 1.00 98.38 83 VAL A C 1
ATOM 674 O O . VAL A 1 83 ? -4.967 4.595 1.397 1.00 98.38 83 VAL A O 1
ATOM 677 N N . ASP A 1 84 ? -5.720 4.359 -0.699 1.00 98.56 84 ASP A N 1
ATOM 678 C CA . ASP A 1 84 ? -6.960 5.103 -0.462 1.00 98.56 84 ASP A CA 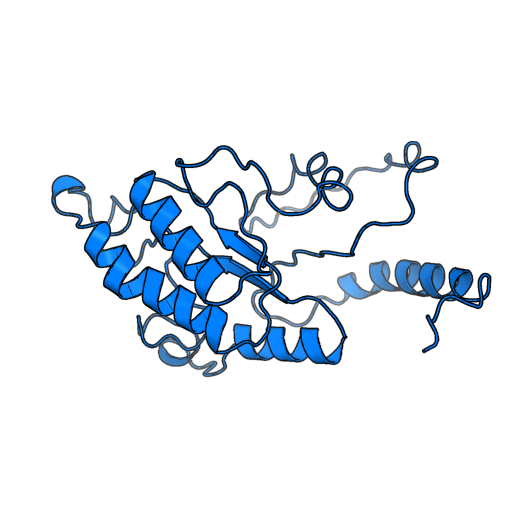1
ATOM 679 C C . ASP A 1 84 ? -7.846 4.421 0.583 1.00 98.56 84 ASP A C 1
ATOM 681 O O . ASP A 1 84 ? -8.242 5.047 1.567 1.00 98.56 84 ASP A O 1
ATOM 685 N N . GLU A 1 85 ? -8.102 3.122 0.421 1.00 98.50 85 GLU A N 1
ATOM 686 C CA . GLU A 1 85 ? -8.895 2.334 1.368 1.00 98.50 85 GLU A CA 1
ATOM 687 C C . GLU A 1 85 ? -8.315 2.423 2.785 1.00 98.50 85 GLU A C 1
ATOM 689 O O . GLU A 1 85 ? -9.048 2.655 3.749 1.00 98.50 85 GLU A O 1
ATOM 694 N N . LEU A 1 86 ? -6.989 2.319 2.916 1.00 98.38 86 LEU A N 1
ATOM 695 C CA . LEU A 1 86 ? -6.296 2.408 4.200 1.00 98.38 86 LEU A CA 1
ATOM 696 C C . LEU A 1 86 ? -6.416 3.792 4.854 1.00 98.38 86 LEU A C 1
ATOM 698 O O . LEU A 1 86 ? -6.540 3.888 6.076 1.00 98.38 86 LEU A O 1
ATOM 702 N N . LEU A 1 87 ? -6.355 4.864 4.065 1.00 98.12 87 LEU A N 1
ATOM 703 C CA . LEU A 1 87 ? -6.391 6.241 4.568 1.00 98.12 87 LEU A CA 1
ATOM 704 C C . LEU A 1 87 ? -7.814 6.765 4.797 1.00 98.12 87 LEU A C 1
ATOM 706 O O . LEU A 1 87 ? -7.977 7.735 5.542 1.00 98.12 87 LEU A O 1
ATOM 710 N N . SER A 1 88 ? -8.816 6.140 4.176 1.00 97.75 88 SER A N 1
ATOM 711 C CA . SER A 1 88 ? -10.212 6.587 4.204 1.00 97.75 88 SER A CA 1
ATOM 712 C C . SER A 1 88 ? -11.091 5.765 5.157 1.00 97.75 88 SER A C 1
ATOM 714 O O . SER A 1 88 ? -11.987 6.327 5.784 1.00 97.75 88 SER A O 1
ATOM 716 N N . ASN A 1 89 ? -10.832 4.462 5.334 1.00 97.50 89 ASN A N 1
ATOM 717 C CA . ASN A 1 89 ? -11.761 3.567 6.046 1.00 97.50 89 ASN A CA 1
ATOM 718 C C . ASN A 1 89 ? -11.438 3.349 7.535 1.00 97.50 89 ASN A C 1
ATOM 720 O O . ASN A 1 89 ? -12.297 2.886 8.282 1.00 97.50 89 ASN A O 1
ATOM 724 N N . TYR A 1 90 ? -10.221 3.670 7.987 1.00 97.06 90 TYR A N 1
ATOM 725 C CA . TYR A 1 90 ? -9.727 3.291 9.325 1.00 97.06 90 TYR A CA 1
ATOM 726 C C . TYR A 1 90 ? -9.454 4.483 10.251 1.00 97.06 90 TYR A C 1
ATOM 728 O O . TYR A 1 90 ? -8.699 4.378 11.220 1.00 97.06 90 TYR A O 1
ATOM 736 N N . GLY A 1 91 ? -10.080 5.626 9.964 1.00 95.00 91 GLY A N 1
ATOM 737 C CA . GLY A 1 91 ? -9.937 6.850 10.747 1.00 95.00 91 GLY A CA 1
ATOM 738 C C . GLY A 1 91 ? -8.571 7.519 10.573 1.00 95.00 91 GLY A C 1
ATOM 739 O O . GLY A 1 91 ? -7.950 7.459 9.513 1.00 95.00 91 GLY A O 1
ATOM 740 N N . ARG A 1 92 ? -8.099 8.212 11.618 1.00 95.75 92 ARG A N 1
ATOM 741 C CA . ARG A 1 92 ? -6.846 8.980 11.557 1.00 95.75 92 ARG A CA 1
ATOM 742 C C . ARG A 1 92 ? -5.626 8.055 11.523 1.00 95.75 92 ARG A C 1
ATOM 744 O O . ARG A 1 92 ? -5.191 7.538 12.556 1.00 95.75 92 ARG A O 1
ATOM 751 N N . MET A 1 93 ? -5.000 7.948 10.353 1.00 96.44 93 MET A N 1
ATOM 752 C CA . MET A 1 93 ? -3.756 7.203 10.170 1.00 96.44 93 MET A CA 1
ATOM 753 C C . MET A 1 93 ? -2.558 8.001 10.698 1.00 96.44 93 MET A C 1
ATOM 755 O O . MET A 1 93 ? -2.221 9.066 10.184 1.00 96.44 93 MET A O 1
ATOM 759 N N . SER A 1 94 ? -1.874 7.486 11.719 1.00 96.56 94 SER A N 1
ATOM 760 C CA . SER A 1 94 ? -0.715 8.171 12.311 1.00 96.56 94 SER A CA 1
ATOM 761 C C . SER A 1 94 ? 0.576 7.891 11.553 1.00 96.56 94 SER A C 1
ATOM 763 O O . SER A 1 94 ? 1.433 8.767 11.467 1.00 96.56 94 SER A O 1
ATOM 765 N N . VAL A 1 95 ? 0.725 6.679 11.016 1.00 96.62 95 VAL A N 1
ATOM 766 C CA . VAL A 1 95 ? 1.901 6.270 10.243 1.00 96.62 95 VAL A CA 1
ATOM 767 C C . VAL A 1 95 ? 1.465 5.377 9.088 1.00 96.62 95 VAL A C 1
ATOM 769 O O . VAL A 1 95 ? 0.746 4.406 9.310 1.00 96.62 95 VAL A O 1
ATOM 772 N N . LEU A 1 96 ? 1.959 5.668 7.890 1.00 97.56 96 LEU A N 1
ATOM 773 C CA . LEU A 1 96 ? 1.951 4.757 6.753 1.00 97.56 96 LEU A CA 1
ATOM 774 C C . LEU A 1 96 ? 3.405 4.436 6.406 1.00 97.56 96 LEU A C 1
ATOM 776 O O . LEU A 1 96 ? 4.168 5.294 5.958 1.00 97.56 96 LEU A O 1
ATOM 780 N N . TRP A 1 97 ? 3.811 3.209 6.713 1.00 97.56 97 TRP A N 1
ATOM 781 C CA . TRP A 1 97 ? 5.192 2.764 6.606 1.00 97.56 97 TRP A CA 1
ATOM 782 C C . TRP A 1 97 ? 5.374 1.912 5.352 1.00 97.56 97 TRP A C 1
ATOM 784 O O . TRP A 1 97 ? 4.934 0.769 5.298 1.00 97.56 97 TRP A O 1
ATOM 794 N N . PHE A 1 98 ? 6.038 2.478 4.356 1.00 96.56 98 PHE A N 1
ATOM 795 C CA . PHE A 1 98 ? 6.342 1.860 3.073 1.00 96.56 98 PHE A CA 1
ATOM 796 C C . PHE A 1 98 ? 7.612 1.016 3.113 1.00 96.56 98 PHE A C 1
ATOM 798 O O . PHE A 1 98 ? 8.483 1.253 3.955 1.00 96.56 98 PHE A O 1
ATOM 805 N N . ASP A 1 99 ? 7.760 0.068 2.188 1.00 93.19 99 ASP A N 1
ATOM 806 C CA . ASP A 1 99 ? 8.909 -0.829 2.142 1.00 93.19 99 ASP A CA 1
ATOM 807 C C . ASP A 1 99 ? 9.415 -1.169 0.740 1.00 93.19 99 ASP A C 1
ATOM 809 O O . ASP A 1 99 ? 8.683 -1.176 -0.243 1.00 93.19 99 ASP A O 1
ATOM 813 N N . THR A 1 100 ? 10.696 -1.537 0.686 1.00 88.75 100 THR A N 1
ATOM 814 C CA . THR A 1 100 ? 11.384 -2.073 -0.495 1.00 88.75 100 THR A CA 1
ATOM 815 C C . THR A 1 100 ? 11.108 -1.278 -1.774 1.00 88.75 100 THR A C 1
ATOM 817 O O . THR A 1 100 ? 10.472 -1.811 -2.678 1.00 88.75 100 THR A O 1
ATOM 820 N N . PRO A 1 101 ? 11.581 -0.023 -1.884 1.00 88.81 101 PRO A N 1
ATOM 821 C CA . PRO A 1 101 ? 11.333 0.836 -3.042 1.00 88.81 101 PRO A CA 1
ATOM 822 C C . PRO A 1 101 ? 12.176 0.419 -4.258 1.00 88.81 101 PRO A C 1
ATOM 824 O O . PRO A 1 101 ? 13.023 1.159 -4.754 1.00 88.81 101 PRO A O 1
ATOM 827 N N . VAL A 1 102 ? 11.987 -0.817 -4.703 1.00 87.19 102 VAL A N 1
ATOM 828 C CA . VAL A 1 102 ? 12.608 -1.401 -5.888 1.00 87.19 102 VAL A CA 1
ATOM 829 C C . VAL A 1 102 ? 11.786 -0.964 -7.097 1.00 87.19 102 VAL A C 1
ATOM 831 O O . VAL A 1 102 ? 10.565 -0.984 -7.028 1.00 87.19 102 VAL A O 1
ATOM 834 N N . LYS A 1 103 ? 12.428 -0.556 -8.196 1.00 86.44 103 LYS A N 1
ATOM 835 C CA . LYS A 1 103 ? 11.792 -0.069 -9.442 1.00 86.44 103 LYS A CA 1
ATOM 836 C C . LYS A 1 103 ? 10.934 1.202 -9.354 1.00 86.44 103 LYS A C 1
ATOM 838 O O . LYS A 1 103 ? 10.763 1.848 -10.383 1.00 86.44 103 LYS A O 1
ATOM 843 N N . ILE A 1 104 ? 10.450 1.602 -8.178 1.00 91.56 104 ILE A N 1
ATOM 844 C CA . ILE A 1 104 ? 9.687 2.845 -8.036 1.00 91.56 104 ILE A CA 1
ATOM 845 C C . ILE A 1 104 ? 10.566 4.060 -8.358 1.00 91.56 104 ILE A C 1
ATOM 847 O O . ILE A 1 104 ? 11.662 4.238 -7.816 1.00 91.56 104 ILE A O 1
ATOM 851 N N . THR A 1 105 ? 10.085 4.902 -9.266 1.00 93.69 105 THR A N 1
ATOM 852 C CA . THR A 1 105 ? 10.791 6.120 -9.671 1.00 93.69 105 THR A CA 1
ATOM 853 C C . THR A 1 105 ? 10.615 7.236 -8.641 1.00 93.69 105 THR A C 1
ATOM 855 O O . THR A 1 105 ? 9.749 7.190 -7.760 1.00 93.69 105 THR A O 1
ATOM 858 N N . ALA A 1 106 ? 11.433 8.283 -8.764 1.00 92.62 106 ALA A N 1
ATOM 859 C CA . ALA A 1 106 ? 11.313 9.461 -7.912 1.00 92.62 106 ALA A CA 1
ATOM 860 C C . ALA A 1 106 ? 9.993 10.216 -8.108 1.00 92.62 106 ALA A C 1
ATOM 862 O O . ALA A 1 106 ? 9.453 10.781 -7.162 1.00 92.62 106 ALA A O 1
ATOM 863 N N . GLU A 1 107 ? 9.475 10.219 -9.332 1.00 94.00 107 GLU A N 1
ATOM 864 C CA . GLU A 1 107 ? 8.201 10.845 -9.669 1.00 94.00 107 GLU A CA 1
ATOM 865 C C . GLU A 1 107 ? 7.025 10.092 -9.049 1.00 94.00 107 GLU A C 1
ATOM 867 O O . GLU A 1 107 ? 6.271 10.689 -8.285 1.00 94.00 107 GLU A O 1
ATOM 872 N N . GLN A 1 108 ? 6.954 8.772 -9.245 1.00 95.25 108 GLN A N 1
ATOM 873 C CA . GLN A 1 108 ? 5.927 7.918 -8.634 1.00 95.25 108 GLN A CA 1
ATOM 874 C C . GLN A 1 108 ? 5.964 7.980 -7.100 1.00 95.25 108 GLN A C 1
ATOM 876 O O . GLN A 1 108 ? 4.927 8.023 -6.441 1.00 95.25 108 GLN A O 1
ATOM 881 N N . SER A 1 109 ? 7.162 8.041 -6.508 1.00 94.75 109 SER A N 1
ATOM 882 C CA . SER A 1 109 ? 7.310 8.205 -5.057 1.00 94.75 109 SER A CA 1
ATOM 883 C C . SER A 1 109 ? 6.749 9.547 -4.572 1.00 94.75 109 SER A C 1
ATOM 885 O O . SER A 1 109 ? 6.086 9.599 -3.535 1.00 94.75 109 SER A O 1
ATOM 887 N N . ARG A 1 110 ? 6.986 10.641 -5.311 1.00 95.00 110 ARG A N 1
ATOM 888 C CA . ARG A 1 110 ? 6.427 11.966 -4.990 1.00 95.00 110 ARG A CA 1
ATOM 889 C C . ARG A 1 110 ? 4.916 12.009 -5.172 1.00 95.00 110 ARG A C 1
ATOM 891 O O . ARG A 1 110 ? 4.237 12.594 -4.335 1.00 95.00 110 ARG A O 1
ATOM 898 N N . GLU A 1 111 ? 4.399 11.378 -6.215 1.00 96.38 111 GLU A N 1
ATOM 899 C CA . GLU A 1 111 ? 2.964 11.261 -6.467 1.00 96.38 111 GLU A CA 1
ATOM 900 C C . GLU A 1 111 ? 2.264 10.506 -5.332 1.00 96.38 111 GLU A C 1
ATOM 902 O O . GLU A 1 111 ? 1.303 11.013 -4.754 1.00 96.38 111 GLU A O 1
ATOM 907 N N . LEU A 1 112 ? 2.800 9.351 -4.924 1.00 96.62 112 LEU A N 1
ATOM 908 C CA . LEU A 1 112 ? 2.245 8.575 -3.816 1.00 96.62 112 LEU A CA 1
ATOM 909 C C . LEU A 1 112 ? 2.334 9.342 -2.487 1.00 96.62 112 LEU A C 1
ATOM 911 O O . LEU A 1 112 ? 1.386 9.337 -1.702 1.00 96.62 112 LEU A O 1
ATOM 915 N N . LEU A 1 113 ? 3.425 10.077 -2.242 1.00 96.38 113 LEU A N 1
ATOM 916 C CA . LEU A 1 113 ? 3.523 10.960 -1.077 1.00 96.38 113 LEU A CA 1
ATOM 917 C C . LEU A 1 113 ? 2.471 12.077 -1.114 1.00 96.38 113 LEU A C 1
ATOM 919 O O . LEU A 1 113 ? 1.822 12.332 -0.098 1.00 96.38 113 LEU A O 1
ATOM 923 N N . ALA A 1 114 ? 2.302 12.742 -2.258 1.00 97.12 114 ALA A N 1
ATOM 924 C CA . ALA A 1 114 ? 1.315 13.801 -2.440 1.00 97.12 114 ALA A CA 1
ATOM 925 C C . ALA A 1 114 ? -0.106 13.273 -2.210 1.00 97.12 114 ALA A C 1
ATOM 927 O O . ALA A 1 114 ? -0.887 13.913 -1.507 1.00 97.12 114 ALA A O 1
ATOM 928 N N . PHE A 1 115 ? -0.404 12.068 -2.698 1.00 97.94 115 PHE A N 1
ATOM 929 C CA . PHE A 1 115 ? -1.674 11.386 -2.470 1.00 97.94 115 PHE A CA 1
ATOM 930 C C . PHE A 1 115 ? -1.951 11.150 -0.979 1.00 97.94 115 PHE A C 1
ATOM 932 O O . PHE A 1 115 ? -3.010 11.523 -0.469 1.00 97.94 115 PHE A O 1
ATOM 939 N N . VAL A 1 116 ? -0.969 10.613 -0.243 1.00 97.56 116 VAL A N 1
ATOM 940 C CA . VAL A 1 116 ? -1.084 10.412 1.212 1.00 97.56 116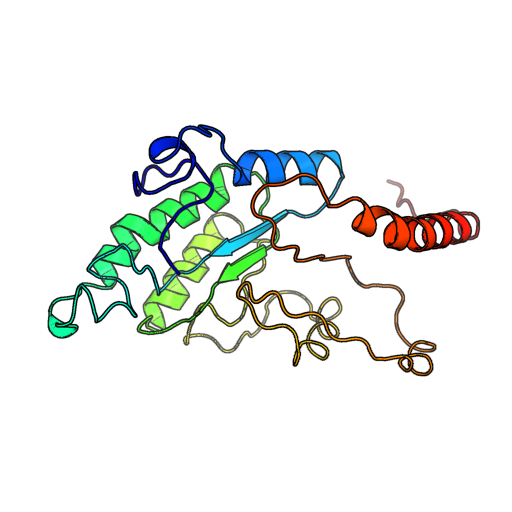 VAL A CA 1
ATOM 941 C C . VAL A 1 116 ? -1.283 11.746 1.933 1.00 97.56 116 VAL A C 1
ATOM 943 O O . VAL A 1 116 ? -2.124 11.849 2.824 1.00 97.56 116 VAL A O 1
ATOM 946 N N . ARG A 1 117 ? -0.531 12.786 1.553 1.00 96.12 117 ARG A N 1
ATOM 947 C CA . ARG A 1 117 ? -0.602 14.125 2.162 1.00 96.12 117 ARG A CA 1
ATOM 948 C C . ARG A 1 117 ? -1.933 14.819 1.904 1.00 96.12 117 ARG A C 1
ATOM 950 O O . ARG A 1 117 ? -2.426 15.482 2.811 1.00 96.12 117 ARG A O 1
ATOM 957 N N . ALA A 1 118 ? -2.511 14.648 0.719 1.00 97.75 118 ALA A N 1
ATOM 958 C CA . ALA A 1 118 ? -3.811 15.209 0.373 1.00 97.75 118 ALA A CA 1
ATOM 959 C C . ALA A 1 118 ? -4.938 14.606 1.226 1.00 97.75 118 ALA A C 1
ATOM 961 O O . ALA A 1 118 ? -5.839 15.326 1.646 1.00 97.75 118 ALA A O 1
ATOM 962 N N . LYS A 1 119 ? -4.872 13.301 1.521 1.00 97.06 119 LYS A N 1
ATOM 963 C CA . LYS A 1 119 ? -5.896 12.602 2.315 1.00 97.06 119 LYS A CA 1
ATOM 964 C C . LYS A 1 119 ? -5.687 12.726 3.821 1.00 97.06 119 LYS A C 1
ATOM 966 O O . LYS A 1 119 ? -6.636 12.943 4.566 1.00 97.06 119 LYS A O 1
ATOM 971 N N . GLN A 1 120 ? -4.451 12.560 4.280 1.00 97.06 120 GLN A N 1
ATOM 972 C CA . GLN A 1 120 ? -4.084 12.540 5.695 1.00 97.06 120 GLN A CA 1
ATOM 973 C C . GLN A 1 120 ? -2.809 13.388 5.893 1.00 97.06 120 GLN A C 1
ATOM 975 O O . GLN A 1 120 ? -1.698 12.846 5.966 1.00 97.06 120 GLN A O 1
ATOM 980 N N . PRO A 1 121 ? -2.930 14.728 5.996 1.00 96.44 121 PRO A N 1
ATOM 981 C CA . PRO A 1 121 ? -1.778 15.637 6.043 1.00 96.44 121 PRO A CA 1
ATOM 982 C C . PRO A 1 121 ? -0.869 15.407 7.259 1.00 96.44 121 PRO A C 1
ATOM 984 O O . PRO A 1 121 ? 0.336 15.642 7.185 1.00 96.44 121 PRO A O 1
ATOM 987 N N . GLU A 1 122 ? -1.422 14.894 8.361 1.00 94.81 122 GLU A N 1
ATOM 988 C CA . GLU A 1 122 ? -0.678 14.587 9.588 1.00 94.81 122 GLU A CA 1
ATOM 989 C C . GLU A 1 122 ? -0.053 13.176 9.607 1.00 94.81 122 GLU A C 1
ATOM 991 O O . GLU A 1 122 ? 0.644 12.831 10.563 1.00 94.81 122 GLU A O 1
ATOM 996 N N . CYS A 1 123 ? -0.296 12.338 8.591 1.00 96.50 123 CYS A N 1
ATOM 997 C CA . CYS A 1 123 ? 0.200 10.961 8.561 1.00 96.50 123 CYS A CA 1
ATOM 998 C C . CYS A 1 123 ? 1.725 10.922 8.376 1.00 96.50 123 CYS A C 1
ATOM 1000 O O . CYS A 1 123 ? 2.266 11.485 7.428 1.00 96.50 123 CYS A O 1
ATOM 1002 N N . ILE A 1 124 ? 2.470 10.234 9.233 1.00 95.81 124 ILE A N 1
ATOM 1003 C CA . ILE A 1 124 ? 3.921 10.108 9.052 1.00 95.81 124 ILE A CA 1
ATOM 1004 C C . ILE A 1 124 ? 4.211 9.071 7.965 1.00 95.81 124 ILE A C 1
ATOM 1006 O O . ILE A 1 124 ? 3.701 7.956 8.010 1.00 95.81 124 ILE A O 1
ATOM 1010 N N . VAL A 1 125 ? 5.081 9.434 7.023 1.00 95.62 125 VAL A N 1
ATOM 1011 C CA . VAL A 1 125 ? 5.554 8.556 5.948 1.00 95.62 125 VAL A CA 1
ATOM 1012 C C . VAL A 1 125 ? 7.060 8.371 6.111 1.00 95.62 125 VAL A C 1
ATOM 1014 O O . VAL A 1 125 ? 7.784 9.342 6.333 1.00 95.62 125 VAL A O 1
ATOM 1017 N N . ASN A 1 126 ? 7.535 7.127 6.076 1.00 93.38 126 ASN A N 1
ATOM 1018 C CA . ASN A 1 126 ? 8.946 6.796 6.285 1.00 93.38 126 ASN A CA 1
ATOM 1019 C C . ASN A 1 126 ? 9.799 7.002 5.020 1.00 93.38 126 ASN A C 1
ATOM 1021 O O . ASN A 1 126 ? 9.301 7.171 3.911 1.00 93.38 126 ASN A O 1
ATOM 1025 N N . SER A 1 127 ? 11.119 6.895 5.186 1.00 88.69 127 SER A N 1
ATOM 1026 C CA . SER A 1 127 ? 12.093 7.085 4.107 1.00 88.69 127 SER A CA 1
ATOM 1027 C C . SER A 1 127 ? 12.230 5.963 3.095 1.00 88.69 127 SER A C 1
ATOM 1029 O O . SER A 1 127 ? 12.996 6.104 2.146 1.00 88.69 127 SER A O 1
ATOM 1031 N N . ARG A 1 128 ? 11.482 4.869 3.248 1.00 91.94 128 ARG A N 1
ATOM 1032 C CA . ARG A 1 128 ? 11.522 3.741 2.310 1.00 91.94 128 ARG A CA 1
ATOM 1033 C C . ARG A 1 128 ? 10.405 3.783 1.264 1.00 91.94 128 ARG A C 1
ATOM 1035 O O . ARG A 1 128 ? 10.194 2.781 0.593 1.00 91.94 128 ARG A O 1
ATOM 1042 N N . LEU A 1 129 ? 9.720 4.920 1.113 1.00 91.12 129 LEU A N 1
ATOM 1043 C CA . LEU A 1 129 ? 8.771 5.135 0.017 1.00 91.12 129 LEU A CA 1
ATOM 1044 C C . LEU A 1 129 ? 9.471 5.079 -1.349 1.00 91.12 129 LEU A C 1
ATOM 1046 O O . LEU A 1 129 ? 8.985 4.414 -2.257 1.00 91.12 129 LEU A O 1
ATOM 1050 N N . GLY A 1 130 ? 10.648 5.698 -1.453 1.00 87.19 130 GLY A N 1
ATOM 1051 C CA . GLY A 1 130 ? 11.496 5.639 -2.634 1.00 87.19 130 GLY A CA 1
ATOM 1052 C C . GLY A 1 130 ? 12.411 6.847 -2.776 1.00 87.19 130 GLY A C 1
ATOM 1053 O O . GLY A 1 130 ? 12.435 7.715 -1.896 1.00 87.19 130 GLY A O 1
ATOM 1054 N N . PRO A 1 131 ? 13.226 6.884 -3.843 1.00 76.19 131 PRO A N 1
ATOM 1055 C CA . PRO A 1 131 ? 14.009 8.068 -4.169 1.00 76.19 131 PRO A CA 1
ATOM 1056 C C . PRO A 1 131 ? 13.059 9.245 -4.426 1.00 76.19 131 PRO A C 1
ATOM 1058 O O . PRO A 1 131 ? 11.897 9.040 -4.744 1.00 76.19 131 PRO A O 1
ATOM 1061 N N . GLY A 1 132 ? 13.524 10.487 -4.313 1.00 62.56 132 GLY A N 1
ATOM 1062 C CA . GLY A 1 132 ? 12.742 11.625 -4.817 1.00 62.56 132 GLY A CA 1
ATOM 1063 C C . GLY A 1 132 ? 12.452 12.759 -3.853 1.00 62.56 132 GLY A C 1
ATOM 1064 O O . GLY A 1 132 ? 11.990 13.782 -4.338 1.00 62.56 132 GLY A O 1
ATOM 1065 N N . ASP A 1 133 ? 12.821 12.656 -2.577 1.00 48.28 133 ASP A N 1
ATOM 1066 C CA . ASP A 1 133 ? 13.159 13.835 -1.781 1.00 48.28 133 ASP A CA 1
ATOM 1067 C C . ASP A 1 133 ? 13.992 13.453 -0.558 1.00 48.28 133 ASP A C 1
ATOM 1069 O O . ASP A 1 133 ? 13.609 12.627 0.272 1.00 48.28 133 ASP A O 1
ATOM 1073 N N . ARG A 1 134 ? 15.161 14.088 -0.417 1.00 45.16 134 ARG A N 1
ATOM 1074 C CA . ARG A 1 134 ? 15.843 14.149 0.878 1.00 45.16 134 ARG A CA 1
ATOM 1075 C C . ARG A 1 134 ? 14.874 14.844 1.819 1.00 45.16 134 ARG A C 1
ATOM 1077 O O . ARG A 1 134 ? 14.725 16.051 1.701 1.00 45.16 134 ARG A O 1
ATOM 1084 N N . PHE A 1 135 ? 14.238 14.072 2.701 1.00 50.56 135 PHE A N 1
ATOM 1085 C CA . PHE A 1 135 ? 13.357 14.452 3.809 1.00 50.56 135 PHE A CA 1
ATOM 1086 C C . PHE A 1 135 ? 13.729 15.790 4.478 1.00 50.56 135 PHE A C 1
ATOM 1088 O O . PHE A 1 135 ? 14.227 15.834 5.602 1.00 50.56 135 PHE A O 1
ATOM 1095 N N . ARG A 1 136 ? 13.471 16.919 3.816 1.00 37.44 136 ARG A N 1
ATOM 1096 C CA . ARG A 1 136 ? 13.479 18.244 4.422 1.00 37.44 136 ARG A CA 1
ATOM 1097 C C . ARG A 1 136 ? 12.063 18.451 4.928 1.00 37.44 136 ARG A C 1
ATOM 1099 O O . ARG A 1 136 ? 11.170 18.789 4.168 1.00 37.44 136 ARG A O 1
ATOM 1106 N N . ARG A 1 137 ? 11.905 18.230 6.236 1.00 34.06 137 ARG A N 1
ATOM 1107 C CA . ARG A 1 137 ? 10.676 18.401 7.030 1.00 34.06 137 ARG A CA 1
ATOM 1108 C C . ARG A 1 137 ? 9.625 17.294 6.864 1.00 34.06 137 ARG A C 1
ATOM 1110 O O . ARG A 1 137 ? 8.478 17.554 6.529 1.00 34.06 137 ARG A O 1
ATOM 1117 N N . CYS A 1 138 ? 9.966 16.070 7.271 1.00 39.06 138 CYS A N 1
ATOM 1118 C CA . CYS A 1 138 ? 9.002 15.368 8.129 1.00 39.06 138 CYS A CA 1
ATOM 1119 C C . CYS A 1 138 ? 8.993 16.107 9.477 1.00 39.06 138 CYS A C 1
ATOM 1121 O O . CYS A 1 138 ? 10.064 16.461 9.969 1.00 39.06 138 CYS A O 1
ATOM 1123 N N . GLY A 1 139 ? 7.804 16.448 9.983 1.00 36.06 139 GLY A N 1
ATOM 1124 C CA . GLY A 1 139 ? 7.588 17.388 11.090 1.00 36.06 139 GLY A CA 1
ATOM 1125 C C . GLY A 1 139 ? 8.515 17.200 12.299 1.00 36.06 139 GLY A C 1
ATOM 1126 O O . GLY A 1 139 ? 8.880 16.078 12.625 1.00 36.06 139 GLY A O 1
ATOM 1127 N N . ASP A 1 140 ? 8.898 18.332 12.904 1.00 32.00 140 ASP A N 1
ATOM 1128 C CA . ASP A 1 140 ? 9.727 18.511 14.114 1.00 32.00 140 ASP A CA 1
ATOM 1129 C C . ASP A 1 140 ? 10.510 17.259 14.609 1.00 32.00 140 ASP A C 1
ATOM 1131 O O . ASP A 1 140 ? 9.949 16.391 15.286 1.00 32.00 140 ASP A O 1
ATOM 1135 N N . PRO A 1 141 ? 11.837 17.184 14.369 1.00 35.31 141 PRO A N 1
ATOM 1136 C CA . PRO A 1 141 ? 12.692 16.066 14.782 1.00 35.31 141 PRO A CA 1
ATOM 1137 C C . PRO A 1 141 ? 12.861 15.872 16.297 1.00 35.31 141 PRO A C 1
ATOM 1139 O O . PRO A 1 141 ? 13.585 14.959 16.708 1.00 35.31 141 PRO A O 1
ATOM 1142 N N . ARG A 1 142 ? 12.230 16.683 17.155 1.00 30.91 142 ARG A N 1
ATOM 1143 C CA . ARG A 1 142 ? 12.400 16.590 18.617 1.00 30.91 142 ARG A CA 1
ATOM 1144 C C . ARG A 1 142 ? 11.736 15.371 19.272 1.00 30.91 142 ARG A C 1
ATOM 1146 O O . ARG A 1 142 ? 11.887 15.191 20.474 1.00 30.91 142 ARG A O 1
ATOM 1153 N N . GLY A 1 143 ? 11.039 14.516 18.515 1.00 33.72 143 GLY A N 1
ATOM 1154 C CA . GLY A 1 143 ? 10.320 13.356 19.068 1.00 33.72 143 GLY A CA 1
ATOM 1155 C C . GLY A 1 143 ? 10.783 11.956 18.645 1.00 33.72 143 GLY A C 1
ATOM 1156 O O . GLY A 1 143 ? 10.431 10.996 19.328 1.00 33.72 143 GLY A O 1
ATOM 1157 N N . PHE A 1 144 ? 11.528 11.788 17.543 1.00 40.56 144 PHE A N 1
ATOM 1158 C CA . PHE A 1 144 ? 11.692 10.448 16.936 1.00 40.56 144 PHE A CA 1
ATOM 1159 C C . PHE A 1 144 ? 13.133 10.031 16.597 1.00 40.56 144 PHE A C 1
ATOM 1161 O O . PHE A 1 144 ? 13.389 8.862 16.306 1.00 40.56 144 PHE A O 1
ATOM 1168 N N . THR A 1 145 ? 14.111 10.931 16.725 1.00 30.47 145 THR A N 1
ATOM 1169 C CA . THR A 1 145 ? 15.514 10.681 16.323 1.00 30.47 145 THR A CA 1
ATOM 1170 C C . THR A 1 145 ? 16.319 9.820 17.319 1.00 30.47 145 THR A C 1
ATOM 1172 O O . THR A 1 145 ? 17.531 9.697 17.192 1.00 30.47 145 THR A O 1
ATOM 1175 N N . ARG A 1 146 ? 15.675 9.164 18.296 1.00 27.64 146 ARG A N 1
ATOM 1176 C CA . ARG A 1 146 ? 16.326 8.194 19.209 1.00 27.64 146 ARG A CA 1
ATOM 1177 C C . ARG A 1 146 ? 15.897 6.732 19.016 1.00 27.64 146 ARG A C 1
ATOM 1179 O O . ARG A 1 146 ? 16.444 5.862 19.685 1.00 27.64 146 ARG A O 1
ATOM 1186 N N . LEU A 1 147 ? 14.975 6.421 18.096 1.00 34.00 147 LEU A N 1
ATOM 1187 C CA . LEU A 1 147 ? 14.436 5.053 17.957 1.00 34.00 147 LEU A CA 1
ATOM 1188 C C . LEU A 1 147 ? 15.214 4.136 16.985 1.00 34.00 147 LEU A C 1
ATOM 1190 O O . LEU A 1 147 ? 14.946 2.939 16.935 1.00 34.00 147 LEU A O 1
ATOM 1194 N N . LEU A 1 148 ? 16.181 4.659 16.222 1.00 32.34 148 LEU A N 1
ATOM 1195 C CA . LEU A 1 148 ? 16.860 3.913 15.145 1.00 32.34 148 LEU A CA 1
ATOM 1196 C C . LEU A 1 148 ? 18.246 3.336 15.498 1.00 32.34 148 LEU A C 1
ATOM 1198 O O . LEU A 1 148 ? 18.889 2.756 14.631 1.00 32.34 148 LEU A O 1
ATOM 1202 N N . ALA A 1 149 ? 18.690 3.399 16.758 1.00 28.00 149 ALA A N 1
ATOM 1203 C CA . ALA A 1 149 ? 19.970 2.803 17.182 1.00 28.00 149 ALA A CA 1
ATOM 1204 C C . ALA A 1 149 ? 19.872 1.343 17.687 1.00 28.00 149 ALA A C 1
ATOM 1206 O O . ALA A 1 149 ? 20.854 0.792 18.173 1.00 28.00 149 ALA A O 1
ATOM 1207 N N . LEU A 1 150 ? 18.712 0.684 17.583 1.00 28.61 150 LEU A N 1
ATOM 1208 C CA . LEU A 1 150 ? 18.492 -0.667 18.123 1.00 28.61 150 LEU A CA 1
ATOM 1209 C C . LEU A 1 150 ? 17.661 -1.531 17.163 1.00 28.61 150 LEU A C 1
ATOM 1211 O O . LEU A 1 150 ? 16.517 -1.873 17.454 1.00 28.61 150 LEU A O 1
ATOM 1215 N N . ARG A 1 151 ? 18.211 -1.898 15.994 1.00 30.42 151 ARG A N 1
ATOM 1216 C CA . ARG A 1 151 ? 17.617 -2.994 15.199 1.00 30.42 151 ARG A CA 1
ATOM 1217 C C . ARG A 1 151 ? 18.543 -3.759 14.251 1.00 30.42 151 ARG A C 1
ATOM 1219 O O . ARG A 1 151 ? 18.070 -4.341 13.282 1.00 30.42 151 ARG A O 1
ATOM 1226 N N . SER A 1 152 ? 19.822 -3.887 14.587 1.00 29.92 152 SER A N 1
ATOM 1227 C CA . SER A 1 152 ? 20.586 -5.065 14.161 1.00 29.92 152 SER A CA 1
ATOM 1228 C C . SER A 1 152 ? 20.303 -6.167 15.179 1.00 29.92 152 SER A C 1
ATOM 1230 O O . SER A 1 152 ? 20.917 -6.106 16.235 1.00 29.92 152 SER A O 1
ATOM 1232 N N . LEU A 1 153 ? 19.326 -7.068 14.941 1.00 29.62 153 LEU A N 1
ATOM 1233 C CA . LEU A 1 153 ? 19.283 -8.461 15.477 1.00 29.62 153 LEU A CA 1
ATOM 1234 C C . LEU A 1 153 ? 17.932 -9.210 15.424 1.00 29.62 153 LEU A C 1
ATOM 1236 O O .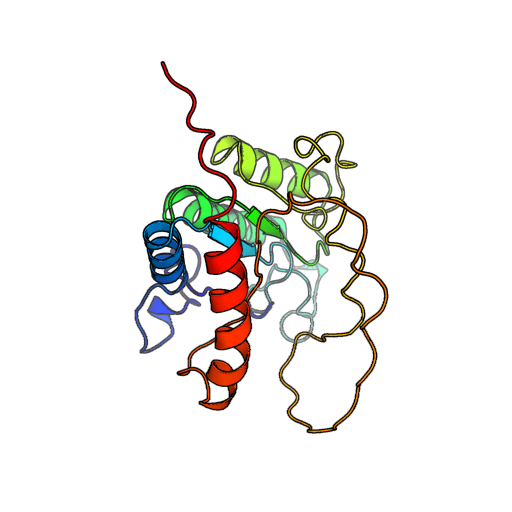 LEU A 1 153 ? 17.875 -10.334 15.912 1.00 29.62 153 LEU A O 1
ATOM 1240 N N . VAL A 1 154 ? 16.851 -8.701 14.823 1.00 31.50 154 VAL A N 1
ATOM 1241 C CA . VAL A 1 154 ? 15.615 -9.510 14.709 1.00 31.50 154 VAL A CA 1
ATOM 1242 C C . VAL A 1 154 ? 15.199 -9.636 13.252 1.00 31.50 154 VAL A C 1
ATOM 1244 O O . VAL A 1 154 ? 14.592 -8.727 12.690 1.00 31.50 154 VAL A O 1
ATOM 1247 N N . GLY A 1 155 ? 15.576 -10.764 12.646 1.00 26.50 155 GLY A N 1
ATOM 1248 C CA . GLY A 1 155 ? 15.121 -11.167 11.321 1.00 26.50 155 GLY A CA 1
ATOM 1249 C C . GLY A 1 155 ? 13.598 -11.298 11.273 1.00 26.50 155 GLY A C 1
ATOM 1250 O O . GLY A 1 155 ? 12.969 -11.765 12.223 1.00 26.50 155 GLY A O 1
ATOM 1251 N N . VAL A 1 156 ? 13.012 -10.858 10.163 1.00 35.31 156 VAL A N 1
ATOM 1252 C CA . VAL A 1 156 ? 11.598 -11.059 9.842 1.00 35.31 156 VAL A CA 1
ATOM 1253 C C . VAL A 1 156 ? 11.493 -12.399 9.116 1.00 35.31 156 VAL A C 1
ATOM 1255 O O . VAL A 1 156 ? 12.092 -12.571 8.060 1.00 35.31 156 VAL A O 1
ATOM 1258 N N . GLY A 1 157 ? 10.785 -13.358 9.712 1.00 32.12 157 GLY A N 1
ATOM 1259 C CA . GLY A 1 157 ? 10.568 -14.693 9.148 1.00 32.12 157 GLY A CA 1
ATOM 1260 C C . GLY A 1 157 ? 10.686 -15.784 10.210 1.00 32.12 157 GLY A C 1
ATOM 1261 O O . GLY A 1 157 ? 11.709 -15.903 10.883 1.00 32.12 157 GLY A O 1
ATOM 1262 N N . HIS A 1 158 ? 9.621 -16.569 10.379 1.00 30.56 158 HIS A N 1
ATOM 1263 C CA . HIS A 1 158 ? 9.543 -17.683 11.323 1.00 30.56 158 HIS A CA 1
ATOM 1264 C C . HIS A 1 158 ? 10.696 -18.681 11.108 1.00 30.56 158 HIS A C 1
ATOM 1266 O O . HIS A 1 158 ? 10.704 -19.441 10.145 1.00 30.56 158 HIS A O 1
ATOM 1272 N N . ARG A 1 159 ? 11.643 -18.735 12.050 1.00 25.58 159 ARG A N 1
ATOM 1273 C CA . ARG A 1 159 ? 12.463 -19.925 12.305 1.00 25.58 159 ARG A CA 1
ATOM 1274 C C . ARG A 1 159 ? 12.490 -20.193 13.806 1.00 25.58 159 ARG A C 1
ATOM 1276 O O . ARG A 1 159 ? 13.133 -19.477 14.565 1.00 25.58 159 ARG A O 1
ATOM 1283 N N . TYR A 1 160 ? 11.760 -21.225 14.221 1.00 29.22 160 TYR A N 1
ATOM 1284 C CA . TYR A 1 160 ? 11.876 -21.827 15.547 1.00 29.22 160 TYR A CA 1
ATOM 1285 C C . TYR A 1 160 ? 13.231 -22.536 15.637 1.00 29.22 160 TYR A C 1
ATOM 1287 O O . TYR A 1 160 ? 13.399 -23.577 15.013 1.00 29.22 160 TYR A O 1
ATOM 1295 N N . ARG A 1 161 ? 14.183 -21.989 16.401 1.00 25.66 161 ARG A N 1
ATOM 1296 C CA . ARG A 1 161 ? 15.225 -22.754 17.105 1.00 25.66 161 ARG A CA 1
ATOM 1297 C C . ARG A 1 161 ? 15.622 -22.001 18.375 1.00 25.66 161 ARG A C 1
ATOM 1299 O O . ARG A 1 161 ? 16.009 -20.838 18.346 1.00 25.66 161 ARG A O 1
ATOM 1306 N N . GLU A 1 162 ? 15.442 -22.694 19.483 1.00 32.75 162 GLU A N 1
ATOM 1307 C CA . GLU A 1 162 ? 15.727 -22.314 20.859 1.00 32.75 162 GLU A CA 1
ATOM 1308 C C . GLU A 1 162 ? 17.240 -22.189 21.088 1.00 32.75 162 GLU A C 1
ATOM 1310 O O . GLU A 1 162 ? 17.942 -23.156 20.825 1.00 32.75 162 GLU A O 1
ATOM 1315 N N . VAL A 1 163 ? 17.748 -21.051 21.594 1.00 29.19 163 VAL A N 1
ATOM 1316 C CA . VAL A 1 163 ? 19.020 -21.003 22.352 1.00 29.19 163 VAL A CA 1
ATOM 1317 C C . VAL A 1 163 ? 19.031 -19.839 23.355 1.00 29.19 163 VAL A C 1
ATOM 1319 O O . VAL A 1 163 ? 18.857 -18.669 23.014 1.00 29.19 163 VAL A O 1
ATOM 1322 N N . HIS A 1 164 ? 19.305 -20.184 24.613 1.00 30.02 164 HIS A N 1
ATOM 1323 C CA . HIS A 1 164 ? 19.605 -19.305 25.739 1.00 30.02 164 HIS A CA 1
ATOM 1324 C C . HIS A 1 164 ? 20.893 -18.479 25.559 1.00 30.02 164 HIS A C 1
ATOM 1326 O O . HIS A 1 164 ? 21.970 -19.049 25.430 1.00 30.02 164 HIS A O 1
ATOM 1332 N N . ARG A 1 165 ? 20.810 -17.154 25.734 1.00 27.86 165 ARG A N 1
ATOM 1333 C CA . ARG A 1 165 ? 21.724 -16.294 26.532 1.00 27.86 165 ARG A CA 1
ATOM 1334 C C . ARG A 1 165 ? 21.469 -14.835 26.170 1.00 27.86 165 ARG A C 1
ATOM 1336 O O . ARG A 1 165 ? 21.441 -14.504 24.998 1.00 27.86 165 ARG A O 1
ATOM 1343 N N . LEU A 1 166 ? 21.363 -13.974 27.186 1.00 30.11 166 LEU A N 1
ATOM 1344 C CA . LEU A 1 166 ? 22.146 -12.733 27.324 1.00 30.11 166 LEU A CA 1
ATOM 1345 C C . LEU A 1 166 ? 21.672 -11.960 28.569 1.00 30.11 166 LEU A C 1
ATOM 1347 O O . LEU A 1 166 ? 20.824 -11.074 28.528 1.00 30.11 166 LEU A O 1
ATOM 1351 N N . ARG A 1 167 ? 22.275 -12.296 29.718 1.00 30.84 167 ARG A N 1
ATOM 1352 C CA . ARG A 1 167 ? 22.447 -11.356 30.833 1.00 30.84 167 ARG A CA 1
ATOM 1353 C C . ARG A 1 167 ? 23.577 -10.398 30.441 1.00 30.84 167 ARG A C 1
ATOM 1355 O O . ARG A 1 167 ? 24.727 -10.813 30.515 1.00 30.84 167 ARG A O 1
ATOM 1362 N N . ARG A 1 168 ? 23.253 -9.164 30.034 1.00 33.75 168 ARG A N 1
ATOM 1363 C CA . ARG A 1 168 ? 24.036 -7.911 30.214 1.00 33.75 168 ARG A CA 1
ATOM 1364 C C . ARG A 1 168 ? 23.517 -6.825 29.263 1.00 33.75 168 ARG A C 1
ATOM 1366 O O . ARG A 1 168 ? 24.072 -6.605 28.201 1.00 33.75 168 ARG A O 1
ATOM 1373 N N . VAL A 1 169 ? 22.480 -6.110 29.691 1.00 32.91 169 VAL A N 1
ATOM 1374 C CA . VAL A 1 169 ? 22.221 -4.718 29.279 1.00 32.91 169 VAL A CA 1
ATOM 1375 C C . VAL A 1 169 ? 21.677 -4.013 30.522 1.00 32.91 169 VAL A C 1
ATOM 1377 O O . VAL A 1 169 ? 20.470 -3.919 30.718 1.00 32.91 169 VAL A O 1
ATOM 1380 N N . ARG A 1 170 ? 22.557 -3.656 31.468 1.00 30.52 170 ARG A N 1
ATOM 1381 C CA . ARG A 1 170 ? 22.148 -3.042 32.749 1.00 30.52 170 ARG A CA 1
ATOM 1382 C C . ARG A 1 170 ? 22.858 -1.728 33.090 1.00 30.52 170 ARG A C 1
ATOM 1384 O O . ARG A 1 170 ? 22.658 -1.235 34.189 1.00 30.52 170 ARG A O 1
ATOM 1391 N N . GLN A 1 171 ? 23.630 -1.134 32.179 1.00 29.36 171 GLN A N 1
ATOM 1392 C CA . GLN A 1 171 ? 24.422 0.074 32.473 1.00 29.36 171 GLN A CA 1
ATOM 1393 C C . GLN A 1 171 ? 24.462 1.074 31.305 1.00 29.36 171 GLN A C 1
ATOM 1395 O O . GLN A 1 171 ? 25.517 1.380 30.773 1.00 29.36 171 GLN A O 1
ATOM 1400 N N . GLY A 1 172 ? 23.306 1.600 30.896 1.00 29.86 172 GLY A N 1
ATOM 1401 C CA . GLY A 1 172 ? 23.282 2.677 29.894 1.00 29.86 172 GLY A CA 1
ATOM 1402 C C . GLY A 1 172 ? 21.983 3.475 29.813 1.00 29.86 172 GLY A C 1
ATOM 1403 O O . GLY A 1 172 ? 21.687 4.038 28.770 1.00 29.86 172 GLY A O 1
ATOM 1404 N N . LEU A 1 173 ? 21.166 3.480 30.871 1.00 32.44 173 LEU A N 1
ATOM 1405 C CA . LEU A 1 173 ? 19.791 4.004 30.830 1.00 32.44 173 LEU A CA 1
ATOM 1406 C C . LEU A 1 173 ? 19.493 5.062 31.905 1.00 32.44 173 LEU A C 1
ATOM 1408 O O . LEU A 1 173 ? 18.329 5.243 32.255 1.00 32.44 173 LEU A O 1
ATOM 1412 N N . GLN A 1 174 ? 20.512 5.729 32.462 1.00 32.78 174 GLN A N 1
ATOM 1413 C CA . GLN A 1 174 ? 20.278 6.702 33.537 1.00 32.78 174 GLN A CA 1
ATOM 1414 C C . GLN A 1 174 ? 20.124 8.161 33.105 1.00 32.78 174 GLN A C 1
ATOM 1416 O O . GLN A 1 174 ? 19.356 8.843 33.771 1.00 32.78 174 GLN A O 1
ATOM 1421 N N . ASP A 1 175 ? 20.642 8.613 31.960 1.00 31.62 175 ASP A N 1
ATOM 1422 C CA . ASP A 1 175 ? 20.540 10.036 31.610 1.00 31.62 175 ASP A CA 1
ATOM 1423 C C . ASP A 1 175 ? 20.053 10.261 30.172 1.00 31.62 175 ASP A C 1
ATOM 1425 O O . ASP A 1 175 ? 20.744 9.983 29.192 1.00 31.62 175 ASP A O 1
ATOM 1429 N N . GLY A 1 176 ? 18.821 10.768 30.044 1.00 28.34 176 GLY A N 1
ATOM 1430 C CA . GLY A 1 176 ? 18.288 11.296 28.788 1.00 28.34 176 GLY A CA 1
ATOM 1431 C C . GLY A 1 176 ? 16.817 10.970 28.513 1.00 28.34 176 GLY A C 1
ATOM 1432 O O . GLY A 1 176 ? 16.507 9.934 27.936 1.00 28.34 176 GLY A O 1
ATOM 1433 N N . GLU A 1 177 ? 15.954 11.942 28.824 1.00 32.47 177 GLU A N 1
ATOM 1434 C CA . GLU A 1 177 ? 14.719 12.274 28.086 1.00 32.47 177 GLU A CA 1
ATOM 1435 C C . GLU A 1 177 ? 13.453 11.423 28.332 1.00 32.47 177 GLU A C 1
ATOM 1437 O O . GLU A 1 177 ? 13.165 10.414 27.695 1.00 32.47 177 GLU A O 1
ATOM 1442 N N . GLN A 1 178 ? 12.596 11.943 29.219 1.00 32.06 178 GLN A N 1
ATOM 1443 C CA . GLN A 1 178 ? 11.252 11.451 29.558 1.00 32.06 178 GLN A CA 1
ATOM 1444 C C . GLN A 1 178 ? 10.153 11.808 28.529 1.00 32.06 178 GLN A C 1
ATOM 1446 O O . GLN A 1 178 ? 8.995 11.989 28.902 1.00 32.06 178 GLN A O 1
ATOM 1451 N N . ARG A 1 179 ? 10.453 11.912 27.231 1.00 31.52 179 ARG A N 1
ATOM 1452 C CA . ARG A 1 179 ? 9.432 12.205 26.204 1.00 31.52 179 ARG A CA 1
ATOM 1453 C C . ARG A 1 179 ? 9.665 11.384 24.940 1.00 31.52 179 ARG A C 1
ATOM 1455 O O . ARG A 1 179 ? 10.112 11.901 23.929 1.00 31.52 179 ARG A O 1
ATOM 1462 N N . ALA A 1 180 ? 9.332 10.099 24.997 1.00 27.39 180 ALA A N 1
ATOM 1463 C CA . ALA A 1 180 ? 9.215 9.261 23.809 1.00 27.39 180 ALA A CA 1
ATOM 1464 C C . ALA A 1 180 ? 7.803 8.674 23.761 1.00 27.39 180 ALA A C 1
ATOM 1466 O O . ALA A 1 180 ? 7.382 7.949 24.668 1.00 27.39 180 ALA A O 1
ATOM 1467 N N . ALA A 1 181 ? 7.059 9.024 22.711 1.00 29.20 181 ALA A N 1
ATOM 1468 C CA . ALA A 1 181 ? 5.799 8.383 22.382 1.00 29.20 181 ALA A CA 1
ATOM 1469 C C . ALA A 1 181 ? 6.032 6.870 22.266 1.00 29.20 181 ALA A C 1
ATOM 1471 O O . ALA A 1 181 ? 6.937 6.414 21.566 1.00 29.20 181 ALA A O 1
ATOM 1472 N N . ARG A 1 182 ? 5.231 6.082 22.984 1.00 28.64 182 ARG A N 1
ATOM 1473 C CA . ARG A 1 182 ? 5.271 4.620 22.910 1.00 28.64 182 ARG A CA 1
ATOM 1474 C C . ARG A 1 182 ? 4.697 4.173 21.564 1.00 28.64 182 ARG A C 1
ATOM 1476 O O . ARG A 1 182 ? 3.506 3.907 21.469 1.00 28.64 182 ARG A O 1
ATOM 1483 N N . ALA A 1 183 ? 5.534 4.087 20.537 1.00 32.56 183 ALA A N 1
ATOM 1484 C CA . ALA A 1 183 ? 5.226 3.338 19.325 1.00 32.56 183 ALA A CA 1
ATOM 1485 C C . ALA A 1 183 ? 5.730 1.902 19.515 1.00 32.56 183 ALA A C 1
ATOM 1487 O O . ALA A 1 183 ? 6.932 1.675 19.649 1.00 32.56 183 ALA A O 1
ATOM 1488 N N . VAL A 1 184 ? 4.817 0.933 19.577 1.00 33.78 184 VAL A N 1
ATOM 1489 C CA . VAL A 1 184 ? 5.164 -0.492 19.606 1.00 33.78 184 VAL A CA 1
ATOM 1490 C C . VAL A 1 184 ? 4.741 -1.090 18.268 1.00 33.78 184 VAL A C 1
ATOM 1492 O O . VAL A 1 184 ? 3.552 -1.171 17.981 1.00 33.78 184 VAL A O 1
ATOM 1495 N N . LEU A 1 185 ? 5.714 -1.495 17.451 1.00 31.41 185 LEU A N 1
ATOM 1496 C CA . LEU A 1 185 ? 5.475 -2.243 16.217 1.00 31.41 185 LEU A CA 1
ATOM 1497 C C . LEU A 1 185 ? 5.407 -3.735 16.574 1.00 31.41 185 LEU A C 1
ATOM 1499 O O . LEU A 1 185 ? 6.442 -4.361 16.807 1.00 31.41 185 LEU A O 1
ATOM 1503 N N . LEU A 1 186 ? 4.200 -4.290 16.674 1.00 28.05 186 LEU A N 1
ATOM 1504 C CA . LEU A 1 186 ? 3.987 -5.717 16.925 1.00 28.05 186 LEU A CA 1
ATOM 1505 C C . LEU A 1 186 ? 3.574 -6.408 15.620 1.00 28.05 186 LEU A C 1
ATOM 1507 O O . LEU A 1 186 ? 2.524 -6.063 15.083 1.00 28.05 186 LEU A O 1
ATOM 1511 N N . PRO A 1 187 ? 4.339 -7.388 15.108 1.00 29.97 187 PRO A N 1
ATOM 1512 C CA . PRO A 1 187 ? 3.803 -8.319 14.127 1.00 29.97 187 PRO A CA 1
ATOM 1513 C C . PRO A 1 187 ? 2.840 -9.276 14.842 1.00 29.97 187 PRO A C 1
ATOM 1515 O O . PRO A 1 187 ? 3.188 -9.845 15.879 1.00 29.97 187 PRO A O 1
ATOM 1518 N N . TYR A 1 188 ? 1.631 -9.449 14.312 1.00 30.14 188 TYR A N 1
ATOM 1519 C CA . TYR A 1 188 ? 0.695 -10.456 14.807 1.00 30.14 188 TYR A CA 1
ATOM 1520 C C . TYR A 1 188 ? -0.114 -11.049 13.653 1.00 30.14 188 TYR A C 1
ATOM 1522 O O . TYR A 1 188 ? -0.856 -10.343 12.976 1.00 30.14 188 TYR A O 1
ATOM 1530 N N . LEU A 1 189 ? 0.029 -12.358 13.462 1.00 31.36 189 LEU A N 1
ATOM 1531 C CA . LEU A 1 189 ? -0.876 -13.203 12.692 1.00 31.36 189 LEU A CA 1
ATOM 1532 C C . LEU A 1 189 ? -1.417 -14.249 13.680 1.00 31.36 189 LEU A C 1
ATOM 1534 O O . LEU A 1 189 ? -0.641 -15.007 14.247 1.00 31.36 189 LEU A O 1
ATOM 1538 N N . GLY A 1 190 ? -2.726 -14.181 13.935 1.00 27.34 190 GLY A N 1
ATOM 1539 C CA . GLY A 1 190 ? -3.603 -15.117 14.656 1.00 27.34 190 GLY A CA 1
ATOM 1540 C C . GLY A 1 190 ? -3.025 -16.183 15.604 1.00 27.34 190 GLY A C 1
ATOM 1541 O O . GLY A 1 190 ? -2.451 -17.173 15.171 1.00 27.34 190 GLY A O 1
ATOM 1542 N N . GLY A 1 191 ? -3.370 -16.064 16.889 1.00 35.31 191 GLY A N 1
ATOM 1543 C CA . GLY A 1 191 ? -3.340 -17.140 17.884 1.00 35.31 191 GLY A CA 1
ATOM 1544 C C . GLY A 1 191 ? -3.183 -16.562 19.287 1.00 35.31 191 GLY A C 1
ATOM 1545 O O . GLY A 1 191 ? -2.283 -15.751 19.496 1.00 35.31 191 GLY A O 1
ATOM 1546 N N . ALA A 1 192 ? -4.062 -16.933 20.232 1.00 37.56 192 ALA A N 1
ATOM 1547 C CA . ALA A 1 192 ? -3.975 -16.487 21.626 1.00 37.56 192 ALA A CA 1
ATOM 1548 C C . ALA A 1 192 ? -2.515 -16.494 22.102 1.00 37.56 192 ALA A C 1
ATOM 1550 O O . ALA A 1 192 ? -1.788 -17.454 21.843 1.00 37.56 192 ALA A O 1
ATOM 1551 N N . LEU A 1 193 ? -2.091 -15.404 22.756 1.00 37.41 193 LEU A N 1
ATOM 1552 C CA . LEU A 1 193 ? -0.739 -15.277 23.300 1.00 37.41 193 LEU A CA 1
ATOM 1553 C C . LEU A 1 193 ? -0.381 -16.580 24.031 1.00 37.41 193 LEU A C 1
ATOM 1555 O O . LEU A 1 193 ? -1.102 -16.942 24.963 1.00 37.41 193 LEU A O 1
ATOM 1559 N N . PRO A 1 194 ? 0.703 -17.284 23.653 1.00 33.72 194 PRO A N 1
ATOM 1560 C CA . PRO A 1 194 ? 1.129 -18.440 24.420 1.00 33.72 194 PRO A CA 1
ATOM 1561 C C . PRO A 1 194 ? 1.351 -17.995 25.878 1.00 33.72 194 PRO A C 1
ATOM 1563 O O . PRO A 1 194 ? 1.872 -16.893 26.100 1.00 33.72 194 PRO A O 1
ATOM 1566 N N . PRO A 1 195 ? 0.984 -18.812 26.884 1.00 36.41 195 PRO A N 1
ATOM 1567 C CA . PRO A 1 195 ? 0.930 -18.415 28.301 1.00 36.41 195 PRO A CA 1
ATOM 1568 C C . PRO A 1 195 ? 2.267 -17.914 28.891 1.00 36.41 195 PRO A C 1
ATOM 1570 O O . PRO A 1 195 ? 2.314 -17.366 29.991 1.00 36.41 195 PRO A O 1
ATOM 1573 N N . ALA A 1 196 ? 3.372 -18.023 28.149 1.00 35.28 196 ALA A N 1
ATOM 1574 C CA . ALA A 1 196 ? 4.659 -17.420 28.487 1.00 35.28 196 ALA A CA 1
ATOM 1575 C C . ALA A 1 196 ? 4.702 -15.878 28.332 1.00 35.28 196 ALA A C 1
ATOM 1577 O O . ALA A 1 196 ? 5.573 -15.230 28.916 1.00 35.28 196 ALA A O 1
ATOM 1578 N N . GLY A 1 197 ? 3.769 -15.262 27.593 1.00 36.22 197 GLY A N 1
ATOM 1579 C CA . GLY A 1 197 ? 3.747 -13.816 27.316 1.00 36.22 197 GLY A CA 1
ATOM 1580 C C . GLY A 1 197 ? 3.228 -12.924 28.455 1.00 36.22 197 GLY A C 1
ATOM 1581 O O . GLY A 1 197 ? 3.449 -11.710 28.441 1.00 36.22 197 GLY A O 1
ATOM 1582 N N . GLU A 1 198 ? 2.567 -13.493 29.466 1.00 36.44 198 GLU A N 1
ATOM 1583 C CA . GLU A 1 198 ? 2.001 -12.716 30.580 1.00 36.44 198 GLU A CA 1
ATOM 1584 C C . GLU A 1 198 ? 3.043 -12.333 31.641 1.00 36.44 198 GLU A C 1
ATOM 1586 O O . GLU A 1 198 ? 2.963 -11.254 32.241 1.00 36.44 198 GLU A O 1
ATOM 1591 N N . ARG A 1 199 ? 4.098 -13.143 31.819 1.00 33.34 199 ARG A N 1
ATOM 1592 C CA . ARG A 1 199 ? 5.101 -12.936 32.884 1.00 33.34 199 ARG A CA 1
ATOM 1593 C C . ARG A 1 199 ? 5.999 -11.711 32.670 1.00 33.34 199 ARG A C 1
ATOM 1595 O O . ARG A 1 199 ? 6.576 -11.208 33.631 1.00 33.34 199 ARG A O 1
ATOM 1602 N N . HIS A 1 200 ? 6.065 -11.168 31.453 1.00 38.25 200 HIS A N 1
ATOM 1603 C CA . HIS A 1 200 ? 6.855 -9.968 31.144 1.00 38.25 200 HIS A CA 1
ATOM 1604 C C . HIS A 1 200 ? 6.050 -8.656 31.114 1.00 38.25 200 HIS A C 1
ATOM 1606 O O . HIS A 1 200 ? 6.647 -7.583 31.024 1.00 38.25 200 HIS A O 1
ATOM 1612 N N . ARG A 1 201 ? 4.715 -8.693 31.256 1.00 41.16 201 ARG A N 1
ATOM 1613 C CA . ARG A 1 201 ? 3.868 -7.478 31.264 1.00 41.16 201 ARG A CA 1
ATOM 1614 C C . ARG A 1 201 ? 3.607 -6.915 32.665 1.00 41.16 201 ARG A C 1
ATOM 1616 O O . ARG A 1 201 ? 3.446 -5.702 32.818 1.00 41.16 201 ARG A O 1
ATOM 1623 N N . ALA A 1 202 ? 3.627 -7.760 33.695 1.00 31.78 202 ALA A N 1
ATOM 1624 C CA . ALA A 1 202 ? 3.391 -7.349 35.082 1.00 31.78 202 ALA A CA 1
ATOM 1625 C C . ALA A 1 202 ? 4.404 -6.311 35.637 1.00 31.78 202 ALA A C 1
ATOM 1627 O O . ALA A 1 202 ? 3.964 -5.377 36.318 1.00 31.78 202 ALA A O 1
ATOM 1628 N N . PRO A 1 203 ? 5.721 -6.365 35.325 1.00 31.02 203 PRO A N 1
ATOM 1629 C CA . PRO A 1 203 ? 6.670 -5.371 35.836 1.00 31.02 203 PRO A CA 1
ATOM 1630 C C . PRO A 1 203 ? 6.485 -3.987 35.197 1.00 31.02 203 PRO A C 1
ATOM 1632 O O . PRO A 1 203 ? 6.698 -2.969 35.853 1.00 31.02 203 PRO A O 1
ATOM 1635 N N . VAL A 1 204 ? 6.040 -3.936 33.934 1.00 37.12 204 VAL A N 1
ATOM 1636 C CA . VAL A 1 204 ? 5.883 -2.681 33.180 1.00 37.12 204 VAL A CA 1
ATOM 1637 C C . VAL A 1 204 ? 4.666 -1.888 33.671 1.00 37.12 204 VAL A C 1
ATOM 1639 O O . VAL A 1 204 ? 4.762 -0.671 33.817 1.00 37.12 204 VAL A O 1
ATOM 1642 N N . ARG A 1 205 ? 3.554 -2.561 34.015 1.00 34.53 205 ARG A N 1
ATOM 1643 C CA . ARG A 1 205 ? 2.347 -1.908 34.568 1.00 34.53 205 ARG A CA 1
ATOM 1644 C C . ARG A 1 205 ? 2.570 -1.313 35.965 1.00 34.53 205 ARG A C 1
ATOM 1646 O O . ARG A 1 205 ? 2.174 -0.169 36.200 1.00 34.53 205 ARG A O 1
ATOM 1653 N N . ARG A 1 206 ? 3.250 -2.034 36.872 1.00 31.70 206 ARG A N 1
ATOM 1654 C CA . ARG A 1 206 ? 3.542 -1.536 38.236 1.00 31.70 206 ARG A CA 1
ATOM 1655 C C . ARG A 1 206 ? 4.519 -0.357 38.246 1.00 31.70 206 ARG A C 1
ATOM 1657 O O . ARG A 1 206 ? 4.410 0.506 39.115 1.00 31.70 206 ARG A O 1
ATOM 1664 N N . PHE A 1 207 ? 5.432 -0.281 37.275 1.00 34.25 207 PHE A N 1
ATOM 1665 C CA . PHE A 1 207 ? 6.380 0.833 37.180 1.00 34.25 207 PHE A CA 1
ATOM 1666 C C . PHE A 1 207 ? 5.712 2.135 36.706 1.00 34.25 207 PHE A C 1
ATOM 1668 O O . PHE A 1 207 ? 6.047 3.214 37.193 1.00 34.25 207 PHE A O 1
ATOM 1675 N N . THR A 1 208 ? 4.719 2.050 35.812 1.00 42.38 208 THR A N 1
ATOM 1676 C CA . THR A 1 208 ? 3.971 3.225 35.333 1.00 42.38 208 THR A CA 1
ATOM 1677 C C . THR A 1 208 ? 3.013 3.816 36.368 1.00 42.38 208 THR A C 1
ATOM 1679 O O . THR A 1 208 ? 2.940 5.036 36.484 1.00 42.38 208 THR A O 1
ATOM 1682 N N . GLN A 1 209 ? 2.324 2.994 37.171 1.00 36.59 209 GLN A N 1
ATOM 1683 C CA . GLN A 1 209 ? 1.366 3.500 38.170 1.00 36.59 209 GLN A CA 1
ATOM 1684 C C . GLN A 1 209 ? 2.035 4.229 39.348 1.00 36.59 209 GLN A C 1
ATOM 1686 O O . GLN A 1 209 ? 1.509 5.237 39.811 1.00 36.59 209 GLN A O 1
ATOM 1691 N N . ARG A 1 210 ? 3.228 3.802 39.795 1.00 33.97 210 ARG A N 1
ATOM 1692 C CA . ARG A 1 210 ? 3.938 4.461 40.914 1.00 33.97 210 ARG A CA 1
ATOM 1693 C C . ARG A 1 210 ? 4.506 5.847 40.581 1.00 33.97 210 ARG A C 1
ATOM 1695 O O . ARG A 1 210 ? 4.786 6.609 41.500 1.00 33.97 210 ARG A O 1
ATOM 1702 N N . ARG A 1 211 ? 4.679 6.201 39.299 1.00 36.97 211 ARG A N 1
ATOM 1703 C CA . ARG A 1 211 ? 5.141 7.546 38.894 1.00 36.97 211 ARG A CA 1
ATOM 1704 C C . ARG A 1 211 ? 4.008 8.553 38.692 1.00 36.97 211 ARG A C 1
ATOM 1706 O O . ARG A 1 211 ? 4.250 9.741 38.864 1.00 36.97 211 ARG A O 1
ATOM 1713 N N . LEU A 1 212 ? 2.789 8.097 38.400 1.00 34.06 212 LEU A N 1
ATOM 1714 C CA . LEU A 1 212 ? 1.622 8.974 38.222 1.00 34.06 212 LEU A CA 1
ATOM 1715 C C . LEU A 1 212 ? 1.143 9.617 39.535 1.00 34.06 212 LEU A C 1
ATOM 1717 O O . LEU A 1 212 ? 0.560 10.691 39.503 1.00 34.06 212 LEU A O 1
ATOM 1721 N N . GLN A 1 213 ? 1.457 9.026 40.691 1.00 38.41 213 GLN A N 1
ATOM 1722 C CA . GLN A 1 213 ? 1.143 9.608 42.004 1.00 38.41 213 GLN A CA 1
ATOM 1723 C C . GLN A 1 213 ? 2.141 10.686 42.472 1.00 38.41 213 GLN A C 1
ATOM 1725 O O . GLN A 1 213 ? 1.937 11.278 43.525 1.00 38.41 213 GLN A O 1
ATOM 1730 N N . ARG A 1 214 ? 3.227 10.948 41.724 1.00 36.78 214 ARG A N 1
ATOM 1731 C CA . ARG A 1 214 ? 4.278 11.907 42.122 1.00 36.78 214 ARG A CA 1
ATOM 1732 C C . ARG A 1 214 ? 4.212 13.275 41.430 1.00 36.78 214 ARG A C 1
ATOM 1734 O O . ARG A 1 214 ? 5.007 14.132 41.789 1.00 36.78 214 ARG A O 1
ATOM 1741 N N . PHE A 1 215 ? 3.289 13.499 40.490 1.00 38.84 215 PHE A N 1
ATOM 1742 C CA . PHE A 1 215 ? 3.145 14.788 39.798 1.00 38.84 215 PHE A CA 1
ATOM 1743 C C . PHE A 1 215 ? 1.684 15.066 39.403 1.00 38.84 215 PHE A C 1
ATOM 1745 O O . PHE A 1 215 ? 1.248 14.616 38.341 1.00 38.84 215 PHE A O 1
ATOM 1752 N N . PRO A 1 216 ? 0.910 15.800 40.222 1.00 34.81 216 PRO A N 1
ATOM 1753 C CA . PRO A 1 216 ? -0.376 16.333 39.802 1.00 34.81 216 PRO A CA 1
ATOM 1754 C C . PRO A 1 216 ? -0.157 17.636 39.015 1.00 34.81 216 PRO A C 1
ATOM 1756 O O . PRO A 1 216 ? 0.495 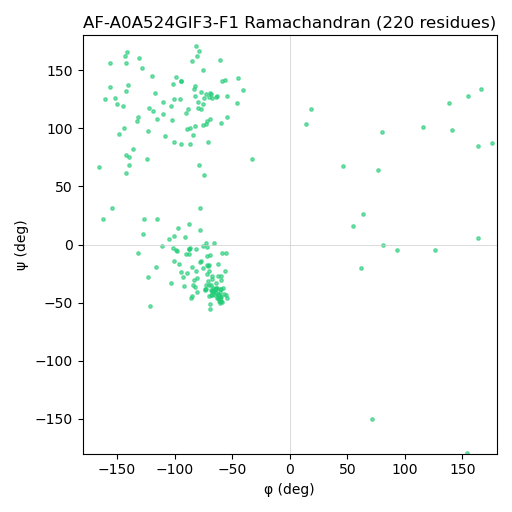18.553 39.502 1.00 34.81 216 PRO A O 1
ATOM 1759 N N . GLY A 1 217 ? -0.731 17.733 37.814 1.00 35.53 217 GLY A N 1
ATOM 1760 C CA . GLY A 1 217 ? -0.955 19.020 37.144 1.00 35.53 217 GLY A CA 1
ATOM 1761 C C . GLY A 1 217 ? -0.188 19.242 35.840 1.00 35.53 217 GLY A C 1
ATOM 1762 O O . GLY A 1 217 ? 0.968 19.644 35.847 1.00 35.53 217 GLY A O 1
ATOM 1763 N N . ALA A 1 218 ? -0.891 19.060 34.719 1.00 30.47 218 ALA A N 1
ATOM 1764 C CA . ALA A 1 218 ? -0.718 19.842 33.490 1.00 30.47 218 ALA A CA 1
ATOM 1765 C C . ALA A 1 218 ? -1.922 19.594 32.558 1.00 30.47 218 ALA A C 1
ATOM 1767 O O . ALA A 1 218 ? -1.799 18.976 31.504 1.00 30.47 218 ALA A O 1
ATOM 1768 N N . LEU A 1 219 ? -3.108 20.040 32.977 1.00 32.97 219 LEU A N 1
ATOM 1769 C CA . LEU A 1 219 ? -4.222 20.311 32.064 1.00 32.97 219 LEU A CA 1
ATOM 1770 C C . LEU A 1 219 ? -4.172 21.811 31.742 1.00 32.97 219 LEU A C 1
ATOM 1772 O O . LEU A 1 219 ? -4.176 22.605 32.687 1.00 32.97 219 LEU A O 1
ATOM 1776 N N . PRO A 1 220 ? -4.119 22.238 30.469 1.00 31.39 220 PRO A N 1
ATOM 1777 C CA . PRO A 1 220 ? -4.296 23.643 30.154 1.00 31.39 220 PRO A CA 1
ATOM 1778 C C . PRO A 1 220 ? -5.782 24.000 30.271 1.00 31.39 220 PRO A C 1
ATOM 1780 O O . PRO A 1 220 ? -6.628 23.418 29.597 1.00 31.39 220 PRO A O 1
ATOM 1783 N N . ARG A 1 221 ? -6.088 24.963 31.147 1.00 32.97 221 ARG A N 1
ATOM 1784 C CA . ARG A 1 221 ? -7.347 25.714 31.124 1.00 32.97 221 ARG A CA 1
ATOM 1785 C C . ARG A 1 221 ? -7.302 26.704 29.961 1.00 32.97 221 ARG A C 1
ATOM 1787 O O . ARG A 1 221 ? -6.401 27.542 29.938 1.00 32.97 221 ARG A O 1
ATOM 1794 N N . ARG A 1 222 ? -8.297 26.662 29.084 1.00 33.34 222 ARG A N 1
ATOM 1795 C CA . ARG A 1 222 ? -9.278 27.738 28.884 1.00 33.34 222 ARG A CA 1
ATOM 1796 C C . ARG A 1 222 ? -10.471 27.178 28.128 1.00 33.34 222 ARG A C 1
ATOM 1798 O O . ARG A 1 222 ? -10.229 26.425 27.164 1.00 33.34 222 ARG A O 1
#

Radius of gyration: 20.72 Å; Cα contacts (8 Å, |Δi|>4): 229; cha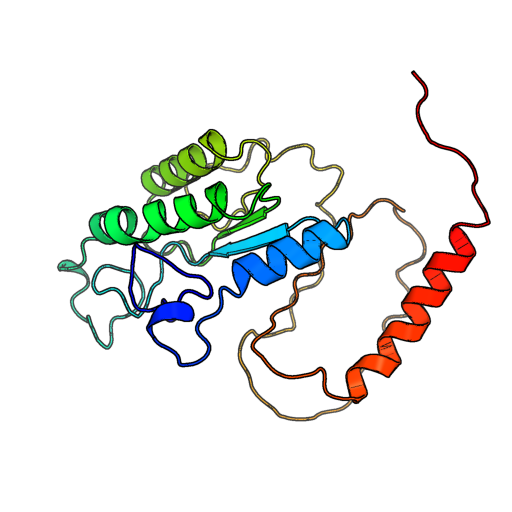ins: 1; bounding box: 39×50×62 Å

Foldseek 3Di:
DQQEALADAPLDCNYPLNPHPVNDRPLQVVLVVCVVVVHADADEDAQADHCVDLQGPDNCVVNVPNVPHDSVCCCVSPVLRVLCCNLPVRPAHAEYEYADCPPPDLVNLVVVVVSSCVRHVNYHYDPHSYDHDPPPDPDDPPEPVPPPPDPPPDDDDDDDDDDDDDPDDDPDPDDDDPHYDDDDDDDDDDDPDDPVVPVVVVVVVVVVVVVVVVDDDDDDDD

Mean predicted aligned error: 15.05 Å

pLDDT: mean 70.26, std 30.9, range [25.58, 98.56]